Protein AF-A0A815U746-F1 (afdb_monomer_lite)

Structure (mmCIF, N/CA/C/O backbone):
data_AF-A0A815U746-F1
#
_entry.id   AF-A0A815U746-F1
#
loop_
_atom_site.group_PDB
_atom_site.id
_atom_site.type_symbol
_atom_site.label_atom_id
_atom_site.label_alt_id
_atom_site.label_comp_id
_atom_site.label_asym_id
_atom_site.label_entity_id
_atom_site.label_seq_id
_atom_site.pdbx_PDB_ins_code
_atom_site.Cartn_x
_atom_site.Cartn_y
_atom_site.Cartn_z
_atom_site.occupancy
_atom_site.B_iso_or_equiv
_atom_site.auth_seq_id
_atom_site.auth_comp_id
_atom_site.auth_asym_id
_atom_site.auth_atom_id
_atom_site.pdbx_PDB_model_num
ATOM 1 N N . MET A 1 1 ? -51.055 13.881 89.111 1.00 55.16 1 MET A N 1
ATOM 2 C CA . MET A 1 1 ? -51.831 15.081 88.725 1.00 55.16 1 MET A CA 1
ATOM 3 C C . MET A 1 1 ? -52.923 14.640 87.762 1.00 55.16 1 MET A C 1
ATOM 5 O O . MET A 1 1 ? -52.614 13.950 86.802 1.00 55.16 1 MET A O 1
ATOM 9 N N . ASN A 1 2 ? -54.191 14.904 88.076 1.00 71.56 2 ASN A N 1
ATOM 10 C CA . ASN A 1 2 ? -55.328 14.353 87.333 1.00 71.56 2 ASN A CA 1
ATOM 11 C C . ASN A 1 2 ? -55.351 14.955 85.913 1.00 71.56 2 ASN A C 1
ATOM 13 O O . ASN A 1 2 ? -55.430 16.175 85.781 1.00 71.56 2 ASN A O 1
ATOM 17 N N . ILE A 1 3 ? -55.249 14.127 84.866 1.00 73.94 3 ILE A N 1
ATOM 18 C CA . ILE A 1 3 ? -55.116 14.557 83.455 1.00 73.94 3 ILE A CA 1
ATOM 19 C C . ILE A 1 3 ? -56.193 15.577 83.058 1.00 73.94 3 ILE A C 1
ATOM 21 O O . ILE A 1 3 ? -55.911 16.542 82.351 1.00 73.94 3 ILE A O 1
ATOM 25 N N . LYS A 1 4 ? -57.408 15.438 83.599 1.00 74.81 4 LYS A N 1
ATOM 26 C CA . LYS A 1 4 ? -58.506 16.386 83.364 1.00 74.81 4 LYS A CA 1
ATOM 27 C C . LYS A 1 4 ? -58.228 17.796 83.901 1.00 74.81 4 LYS A C 1
ATOM 29 O O . LYS A 1 4 ? -58.655 18.771 83.293 1.00 74.81 4 LYS A O 1
ATOM 34 N N . VAL A 1 5 ? -57.509 17.915 85.018 1.00 78.44 5 VAL A N 1
ATOM 35 C CA . VAL A 1 5 ? -57.148 19.207 85.627 1.00 78.44 5 VAL A CA 1
ATOM 36 C C . VAL A 1 5 ? -56.029 19.880 84.834 1.00 78.44 5 VAL A C 1
ATOM 38 O O . VAL A 1 5 ? -56.096 21.081 84.592 1.00 78.44 5 VAL A O 1
ATOM 41 N N . LEU A 1 6 ? -55.051 19.101 84.361 1.00 76.12 6 LEU A N 1
ATOM 42 C CA . LEU A 1 6 ? -53.965 19.603 83.515 1.00 76.12 6 LEU A CA 1
ATOM 43 C C . LEU A 1 6 ? -54.499 20.154 82.182 1.00 76.12 6 LEU A C 1
ATOM 45 O O . LEU A 1 6 ? -54.140 21.261 81.791 1.00 76.12 6 LEU A O 1
ATOM 49 N N . ILE A 1 7 ? -55.394 19.414 81.516 1.00 77.19 7 ILE A N 1
ATOM 50 C CA . ILE A 1 7 ? -55.991 19.829 80.236 1.00 77.19 7 ILE A CA 1
ATOM 51 C C . ILE A 1 7 ? -56.805 21.114 80.406 1.00 77.19 7 ILE A C 1
ATOM 53 O O . ILE A 1 7 ? -56.696 22.022 79.587 1.00 77.19 7 ILE A O 1
ATOM 57 N N . ARG A 1 8 ? -57.584 21.224 81.488 1.00 76.75 8 ARG A N 1
ATOM 58 C CA . ARG A 1 8 ? -58.377 22.427 81.764 1.00 76.75 8 ARG A CA 1
ATOM 59 C C . ARG A 1 8 ? -57.496 23.649 82.029 1.00 76.75 8 ARG A C 1
ATOM 61 O O . ARG A 1 8 ? -57.764 24.714 81.485 1.00 76.75 8 ARG A O 1
ATOM 68 N N . TRP A 1 9 ? -56.430 23.480 82.810 1.00 77.75 9 TRP A N 1
ATOM 69 C CA . TRP A 1 9 ? -55.478 24.553 83.099 1.00 77.75 9 TRP A CA 1
ATOM 70 C C . TRP A 1 9 ? -54.740 25.031 81.838 1.00 77.75 9 TRP A C 1
ATOM 72 O O . TRP A 1 9 ? -54.633 26.234 81.604 1.00 77.75 9 TRP A O 1
ATOM 82 N N . LEU A 1 10 ? -54.300 24.099 80.984 1.00 71.56 10 LEU A N 1
ATOM 83 C CA . LEU A 1 10 ? -53.688 24.412 79.688 1.00 71.56 10 LEU A CA 1
ATOM 84 C C . LEU A 1 10 ? -54.664 25.138 78.756 1.00 71.56 10 LEU A C 1
ATOM 86 O O . LEU A 1 10 ? -54.292 26.137 78.146 1.00 71.56 10 LEU A O 1
ATOM 90 N N . TYR A 1 11 ? -55.914 24.679 78.681 1.00 73.44 11 TYR A N 1
ATOM 91 C CA . TYR A 1 11 ? -56.945 25.286 77.839 1.00 73.44 11 TYR A CA 1
ATOM 92 C C . TYR A 1 11 ? -57.236 26.738 78.241 1.00 73.44 11 TYR A C 1
ATOM 94 O O . TYR A 1 11 ? -57.252 27.626 77.389 1.00 73.44 11 TYR A O 1
ATOM 102 N N . GLU A 1 12 ? -57.392 27.002 79.541 1.00 74.19 12 GLU A N 1
ATOM 103 C CA . GLU A 1 12 ? -57.613 28.357 80.057 1.00 74.19 12 GLU A CA 1
ATOM 104 C C . GLU A 1 12 ? -56.396 29.263 79.808 1.00 74.19 12 GLU A C 1
ATOM 106 O O . GLU A 1 12 ? -56.549 30.399 79.351 1.00 74.19 12 GLU A O 1
ATOM 111 N N . LYS A 1 13 ? -55.174 28.754 80.013 1.00 73.81 13 LYS A N 1
ATOM 112 C CA . LYS A 1 13 ? -53.953 29.523 79.740 1.00 73.81 13 LYS A CA 1
ATOM 113 C C . LYS A 1 13 ? -53.787 29.859 78.260 1.00 73.81 13 LYS A C 1
ATOM 115 O O . LYS A 1 13 ? -53.518 31.018 77.958 1.00 73.81 13 LYS A O 1
ATOM 120 N N . ILE A 1 14 ? -54.035 28.915 77.352 1.00 68.25 14 ILE A N 1
ATOM 121 C CA . ILE A 1 14 ? -53.972 29.133 75.896 1.00 68.25 14 ILE A CA 1
ATOM 122 C C . ILE A 1 14 ? -55.035 30.144 75.433 1.00 68.25 14 ILE A C 1
ATOM 124 O O . ILE A 1 14 ? -54.753 30.993 74.590 1.00 68.25 14 ILE A O 1
ATOM 128 N N . LEU A 1 15 ? -56.240 30.117 76.014 1.00 65.50 15 LEU A N 1
ATOM 129 C CA . LEU A 1 15 ? -57.319 31.059 75.684 1.00 65.50 15 LEU A CA 1
ATOM 130 C C . LEU A 1 15 ? -57.007 32.512 76.059 1.00 65.50 15 LEU A C 1
ATOM 132 O O . LEU A 1 15 ? -57.493 33.429 75.391 1.00 65.50 15 LEU A O 1
ATOM 136 N N . THR A 1 16 ? -56.215 32.712 77.114 1.00 69.06 16 THR A N 1
ATOM 137 C CA . THR A 1 16 ? -55.822 34.038 77.624 1.00 69.06 16 THR A CA 1
ATOM 138 C C . THR A 1 16 ? -54.481 34.545 77.093 1.00 69.06 16 THR A C 1
ATOM 140 O O . THR A 1 16 ? -54.139 35.701 77.338 1.00 69.06 16 THR A O 1
ATOM 143 N N . TYR A 1 17 ? -53.732 33.713 76.367 1.00 70.31 17 TYR A N 1
ATOM 144 C CA . TYR A 1 17 ? -52.386 34.039 75.913 1.00 70.31 17 TYR A CA 1
ATOM 145 C C . TYR A 1 17 ? -52.405 35.036 74.744 1.00 70.31 17 TYR A C 1
ATOM 147 O O . TYR A 1 17 ? -53.141 34.866 73.770 1.00 70.31 17 TYR A O 1
ATOM 155 N N . ASN A 1 18 ? -51.589 36.082 74.851 1.00 72.50 18 ASN A N 1
ATOM 156 C CA . ASN A 1 18 ? -51.392 37.101 73.826 1.00 72.50 18 ASN A CA 1
ATOM 157 C C . ASN A 1 18 ? -49.888 37.359 73.710 1.00 72.50 18 ASN A C 1
ATOM 159 O O . ASN A 1 18 ? -49.273 37.780 74.684 1.00 72.50 18 ASN A O 1
ATOM 163 N N . LEU A 1 19 ? -49.308 37.057 72.551 1.00 74.75 19 LEU A N 1
ATOM 164 C CA . LEU A 1 19 ? -47.869 37.164 72.311 1.00 74.75 19 LEU A CA 1
ATOM 165 C C . LEU A 1 19 ? -47.480 38.582 71.866 1.00 74.75 19 LEU A C 1
ATOM 167 O O . LEU A 1 19 ? -46.378 39.034 72.147 1.00 74.75 19 LEU A O 1
ATOM 171 N N . PHE A 1 20 ? -48.398 39.294 71.207 1.00 72.12 20 PHE A N 1
ATOM 172 C CA . PHE A 1 20 ? -48.169 40.633 70.661 1.00 72.12 20 PHE A CA 1
ATOM 173 C C . PHE A 1 20 ? -48.700 41.712 71.612 1.00 72.12 20 PHE A C 1
ATOM 175 O O . PHE A 1 20 ? -49.672 42.409 71.306 1.00 72.12 20 PHE A O 1
ATOM 182 N N . ILE A 1 21 ? -48.085 41.806 72.792 1.00 67.69 21 ILE A N 1
ATOM 183 C CA . ILE A 1 21 ? -48.308 42.903 73.740 1.00 67.69 21 ILE A CA 1
ATOM 184 C C . ILE A 1 21 ? -47.296 44.010 73.391 1.00 67.69 21 ILE A C 1
ATOM 186 O O . ILE A 1 21 ? -46.103 43.714 73.354 1.00 67.69 21 ILE A O 1
ATOM 190 N N . PRO A 1 22 ? -47.730 45.243 73.077 1.00 62.50 22 PRO A N 1
ATOM 191 C CA . PRO A 1 22 ? -46.808 46.350 72.840 1.00 62.50 22 PRO A CA 1
ATOM 192 C C . PRO A 1 22 ? -46.087 46.716 74.143 1.00 62.50 22 PRO A C 1
ATOM 194 O O . PRO A 1 22 ? -46.706 46.716 75.204 1.00 62.50 22 PRO A O 1
ATOM 197 N N . GLU A 1 23 ? -44.789 47.005 74.069 1.00 57.06 23 GLU A N 1
ATOM 198 C CA . GLU A 1 23 ? -44.044 47.547 75.208 1.00 57.06 23 GLU A CA 1
ATOM 199 C C . GLU A 1 23 ? -44.556 48.958 75.544 1.00 57.06 23 GLU A C 1
ATOM 201 O O . GLU A 1 23 ? -44.848 49.750 74.647 1.00 57.06 23 GLU A O 1
ATOM 206 N N . ASP A 1 24 ? -44.681 49.240 76.843 1.00 55.09 24 ASP A N 1
ATOM 207 C CA . ASP A 1 24 ? -45.433 50.337 77.482 1.00 55.09 24 ASP A CA 1
ATOM 208 C C . ASP A 1 24 ? -44.941 51.783 77.203 1.00 55.09 24 ASP A C 1
ATOM 210 O O . ASP A 1 24 ? -44.956 52.622 78.100 1.00 55.09 24 ASP A O 1
ATOM 214 N N . ASN A 1 25 ? -44.522 52.134 75.983 1.00 50.72 25 ASN A N 1
ATOM 215 C CA . ASN A 1 25 ? -43.994 53.476 75.683 1.00 50.72 25 ASN A CA 1
ATOM 216 C C . ASN A 1 25 ? -44.805 54.314 74.680 1.00 50.72 25 ASN A C 1
ATOM 218 O O . ASN A 1 25 ? -44.383 55.423 74.357 1.00 50.72 25 ASN A O 1
ATOM 222 N N . GLU A 1 26 ? -45.989 53.875 74.248 1.00 53.00 26 GLU A N 1
ATOM 223 C CA . GLU A 1 26 ? -46.924 54.743 73.519 1.00 53.00 26 GLU A CA 1
ATOM 224 C C . GLU A 1 26 ? -48.324 54.669 74.143 1.00 53.00 26 GLU A C 1
ATOM 226 O O . GLU A 1 26 ? -48.950 53.611 74.169 1.00 53.00 26 GLU A O 1
ATOM 231 N N . GLU A 1 27 ? -48.816 55.806 74.657 1.00 52.97 27 GLU A N 1
ATOM 232 C CA . GLU A 1 27 ? -50.188 56.010 75.150 1.00 52.97 27 GLU A CA 1
ATOM 233 C C . GLU A 1 27 ? -51.203 55.808 74.007 1.00 52.97 27 GLU A C 1
ATOM 235 O O . GLU A 1 27 ? -51.734 56.745 73.410 1.00 52.97 27 GLU A O 1
ATOM 240 N N . VAL A 1 28 ? -51.484 54.549 73.679 1.00 53.94 28 VAL A N 1
ATOM 241 C CA . VAL A 1 28 ? -52.533 54.172 72.737 1.00 53.94 28 VAL A CA 1
ATOM 242 C C . VAL A 1 28 ? -53.727 53.691 73.546 1.00 53.94 28 VAL A C 1
ATOM 244 O O . VAL A 1 28 ? -53.688 52.648 74.192 1.00 53.94 28 VAL A O 1
ATOM 247 N N . ASN A 1 29 ? -54.818 54.455 73.497 1.00 53.56 29 ASN A N 1
ATOM 248 C CA . ASN A 1 29 ? -56.094 54.102 74.116 1.00 53.56 29 ASN A CA 1
ATOM 249 C C . ASN A 1 29 ? -56.539 52.710 73.618 1.00 53.56 29 ASN A C 1
ATOM 251 O O . ASN A 1 29 ? -57.006 52.558 72.483 1.00 53.56 29 ASN A O 1
ATOM 255 N N . HIS A 1 30 ? -56.359 51.673 74.442 1.00 54.38 30 HIS A N 1
ATOM 256 C CA . HIS A 1 30 ? -56.678 50.296 74.077 1.00 54.38 30 HIS A CA 1
ATOM 257 C C . HIS A 1 30 ? -58.196 50.120 73.986 1.00 54.38 30 HIS A C 1
ATOM 259 O O . HIS A 1 30 ? -58.877 49.800 74.959 1.00 54.38 30 HIS A O 1
ATOM 265 N N . THR A 1 31 ? -58.756 50.327 72.797 1.00 59.75 31 THR A N 1
ATOM 266 C CA . THR A 1 31 ? -60.141 49.942 72.530 1.00 59.75 31 THR A CA 1
ATOM 267 C C . THR A 1 31 ? -60.265 48.412 72.618 1.00 59.75 31 THR A C 1
ATOM 269 O O . THR A 1 31 ? -59.349 47.692 72.220 1.00 59.75 31 THR A O 1
ATOM 272 N N . PRO A 1 32 ? -61.391 47.853 73.099 1.00 63.47 32 PRO A N 1
ATOM 273 C CA . PRO A 1 32 ? -61.571 46.396 73.219 1.00 63.47 32 PRO A CA 1
ATOM 274 C C . PRO A 1 32 ? -61.374 45.642 71.888 1.00 63.47 32 PRO A C 1
ATOM 276 O O . PRO A 1 32 ? -61.116 44.437 71.879 1.00 63.47 32 PRO A O 1
ATOM 279 N N . VAL A 1 33 ? -61.442 46.362 70.765 1.00 63.91 33 VAL A N 1
ATOM 280 C CA . VAL A 1 33 ? -61.184 45.876 69.408 1.00 63.91 33 VAL A CA 1
ATOM 281 C C . VAL A 1 33 ? -59.696 45.579 69.162 1.00 63.91 33 VAL A C 1
ATOM 283 O O . VAL A 1 33 ? -59.391 44.572 68.521 1.00 63.91 33 VAL A O 1
ATOM 286 N N . THR A 1 34 ? -58.754 46.378 69.683 1.00 65.50 34 THR A N 1
ATOM 287 C CA . THR A 1 34 ? -57.308 46.163 69.454 1.00 65.50 34 THR A CA 1
ATOM 288 C C . THR A 1 34 ? -56.787 44.945 70.214 1.00 65.50 34 THR A C 1
ATOM 290 O O . THR A 1 34 ? -56.053 44.136 69.649 1.00 65.50 34 THR A O 1
ATOM 293 N N . ILE A 1 35 ? -57.268 44.725 71.442 1.00 67.56 35 ILE A N 1
ATOM 294 C CA . ILE A 1 35 ? -56.955 43.528 72.245 1.00 67.56 35 ILE A CA 1
ATOM 295 C C . ILE A 1 35 ? -57.483 42.254 71.563 1.00 67.56 35 ILE A C 1
ATOM 297 O O . ILE A 1 35 ? -56.835 41.206 71.598 1.00 67.56 35 ILE A O 1
ATOM 301 N N . GLN A 1 36 ? -58.646 42.322 70.906 1.00 70.19 36 GLN A N 1
ATOM 302 C CA . GLN A 1 36 ? -59.151 41.198 70.114 1.00 70.19 36 GLN A CA 1
ATOM 303 C C . GLN A 1 36 ? -58.264 40.908 68.899 1.00 70.19 36 GLN A C 1
ATOM 305 O O . GLN A 1 36 ? -57.927 39.746 68.679 1.00 70.19 36 GLN A O 1
ATOM 310 N N . HIS A 1 37 ? -57.836 41.931 68.153 1.00 75.19 37 HIS A N 1
ATOM 311 C CA . HIS A 1 37 ? -56.945 41.750 67.001 1.00 75.19 37 HIS A CA 1
ATOM 312 C C . HIS A 1 37 ? -55.596 41.144 67.402 1.00 75.19 37 HIS A C 1
ATOM 314 O O . HIS A 1 37 ? -55.128 40.226 66.735 1.00 75.19 37 HIS A O 1
ATOM 320 N N . GLN A 1 38 ? -55.016 41.563 68.531 1.00 74.88 38 GLN A N 1
ATOM 321 C CA . GLN A 1 38 ? -53.778 40.977 69.061 1.00 74.88 38 GLN A CA 1
ATOM 322 C C . GLN A 1 38 ? -53.941 39.493 69.430 1.00 74.88 38 GLN A C 1
ATOM 324 O O . GLN A 1 38 ? -53.088 38.662 69.105 1.00 74.88 38 GLN A O 1
ATOM 329 N N . ARG A 1 39 ? -55.078 39.119 70.034 1.00 77.19 39 ARG A N 1
ATOM 330 C CA . ARG A 1 39 ? -55.401 37.712 70.325 1.00 77.19 39 ARG A CA 1
ATOM 331 C C . ARG A 1 39 ? -55.607 36.892 69.049 1.00 77.19 39 ARG A C 1
ATOM 333 O O . ARG A 1 39 ? -55.152 35.752 68.995 1.00 77.19 39 ARG A O 1
ATOM 340 N N . TYR A 1 40 ? -56.252 37.447 68.020 1.00 79.69 40 TYR A N 1
ATOM 341 C CA . TYR A 1 40 ? -56.398 36.774 66.723 1.00 79.69 40 TYR A CA 1
ATOM 342 C C . TYR A 1 40 ? -55.057 36.623 65.996 1.00 79.69 40 TYR A C 1
ATOM 344 O O . TYR A 1 40 ? -54.771 35.535 65.503 1.00 79.69 40 TYR A O 1
ATOM 352 N N . ALA A 1 41 ? -54.208 37.653 66.005 1.00 81.12 41 ALA A N 1
ATOM 353 C CA . ALA A 1 41 ? -52.863 37.601 65.435 1.00 81.12 41 ALA A CA 1
ATOM 354 C C . ALA A 1 41 ? -51.981 36.571 66.154 1.00 81.12 41 ALA A C 1
ATOM 356 O O . ALA A 1 41 ? -51.313 35.775 65.502 1.00 81.12 41 ALA A O 1
ATOM 357 N N . THR A 1 42 ? -52.051 36.504 67.489 1.00 83.44 42 THR A N 1
ATOM 358 C CA . THR A 1 42 ? -51.354 35.479 68.282 1.00 83.44 42 THR A CA 1
ATOM 359 C C . THR A 1 42 ? -51.823 34.070 67.913 1.00 83.44 42 THR A C 1
ATOM 361 O O . THR A 1 42 ? -51.003 33.176 67.721 1.00 83.44 42 THR A O 1
ATOM 364 N N . ARG A 1 43 ? -53.137 33.856 67.763 1.00 82.62 43 ARG A N 1
ATOM 365 C CA . ARG A 1 43 ? -53.691 32.551 67.358 1.00 82.62 43 ARG A CA 1
ATOM 366 C C . ARG A 1 43 ? -53.273 32.162 65.946 1.00 82.62 43 ARG A C 1
ATOM 368 O O . ARG A 1 43 ? -52.896 31.015 65.734 1.00 82.62 43 ARG A O 1
ATOM 375 N N . LEU A 1 44 ? -53.315 33.106 65.006 1.00 85.38 44 LEU A N 1
ATOM 376 C CA . LEU A 1 44 ? -52.877 32.887 63.631 1.00 85.38 44 LEU A CA 1
ATOM 377 C C . LEU A 1 44 ? -51.379 32.566 63.578 1.00 85.38 44 LEU A C 1
ATOM 379 O O . LEU A 1 44 ? -50.992 31.615 62.913 1.00 85.38 44 LEU A O 1
ATOM 383 N N . TYR A 1 45 ? -50.554 33.297 64.331 1.00 86.75 45 TYR A N 1
ATOM 384 C CA . TYR A 1 45 ? -49.116 33.052 64.425 1.00 86.75 45 TYR A CA 1
ATOM 385 C C . TYR A 1 45 ? -48.803 31.668 65.002 1.00 86.75 45 TYR A C 1
ATOM 387 O O . TYR A 1 45 ? -48.031 30.925 64.409 1.00 86.75 45 TYR A O 1
ATOM 395 N N . ILE A 1 46 ? -49.435 31.283 66.117 1.00 86.31 46 ILE A N 1
ATOM 396 C CA . ILE A 1 46 ? -49.237 29.955 66.717 1.00 86.31 46 ILE A CA 1
ATOM 397 C C . ILE A 1 46 ? -49.698 28.852 65.755 1.00 86.31 46 ILE A C 1
ATOM 399 O O . ILE A 1 46 ? -49.005 27.849 65.615 1.00 86.31 46 ILE A O 1
ATOM 403 N N . LEU A 1 47 ? -50.826 29.036 65.061 1.00 87.88 47 LEU A N 1
ATOM 404 C CA . LEU A 1 47 ? -51.290 28.088 64.043 1.00 87.88 47 LEU A CA 1
ATOM 405 C C . LEU A 1 47 ? -50.290 27.953 62.892 1.00 87.88 47 LEU A C 1
ATOM 407 O O . LEU A 1 47 ? -49.963 26.834 62.511 1.00 87.88 47 LEU A O 1
ATOM 411 N N . LEU A 1 48 ? -49.775 29.068 62.370 1.00 89.25 48 LEU A N 1
ATOM 412 C CA . LEU A 1 48 ? -48.775 29.067 61.301 1.00 89.25 48 LEU A CA 1
ATOM 413 C C . LEU A 1 48 ? -47.442 28.461 61.753 1.00 89.25 48 LEU A C 1
ATOM 415 O O . LEU A 1 48 ? -46.813 27.751 60.977 1.00 89.25 48 LEU A O 1
ATOM 419 N N . LEU A 1 49 ? -47.033 28.694 63.000 1.00 89.69 49 LEU A N 1
ATOM 420 C CA . LEU A 1 49 ? -45.816 28.124 63.577 1.00 89.69 49 LEU A CA 1
A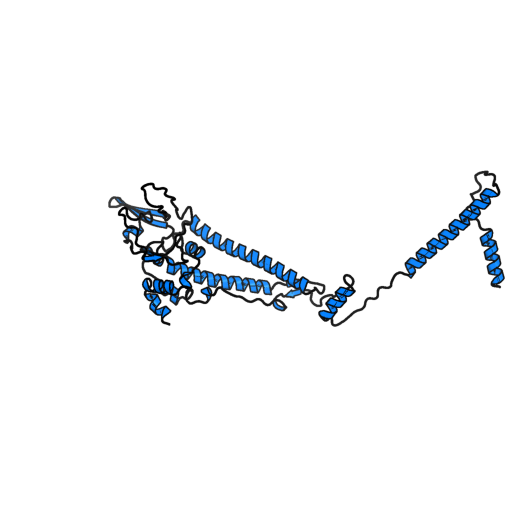TOM 421 C C . LEU A 1 49 ? -45.946 26.610 63.790 1.00 89.69 49 LEU A C 1
ATOM 423 O O . LEU A 1 49 ? -45.026 25.861 63.485 1.00 89.69 49 LEU A O 1
ATOM 427 N N . ILE A 1 50 ? -47.099 26.135 64.266 1.00 91.31 50 ILE A N 1
ATOM 428 C CA . ILE A 1 50 ? -47.369 24.694 64.352 1.00 91.31 50 ILE A CA 1
ATOM 429 C C . ILE A 1 50 ? -47.391 24.081 62.948 1.00 91.31 50 ILE A C 1
ATOM 431 O O . ILE A 1 50 ? -46.823 23.010 62.749 1.00 91.31 50 ILE A O 1
ATOM 435 N N . LEU A 1 51 ? -47.997 24.763 61.971 1.00 94.12 51 LEU A N 1
ATOM 436 C CA . LEU A 1 51 ? -48.041 24.308 60.584 1.00 94.12 51 LEU A CA 1
ATOM 437 C C . LEU A 1 51 ? -46.635 24.226 59.970 1.00 94.12 51 LEU A C 1
ATOM 439 O O . LEU A 1 51 ? -46.315 23.229 59.331 1.00 94.12 51 LEU A O 1
ATOM 443 N N . SER A 1 52 ? -45.779 25.227 60.185 1.00 92.62 52 SER A N 1
ATOM 444 C CA . SER A 1 52 ? -44.416 25.231 59.646 1.00 92.62 52 SER A CA 1
ATOM 445 C C . SER A 1 52 ? -43.541 24.160 60.294 1.00 92.62 52 SER A C 1
ATOM 447 O O . SER A 1 52 ? -42.844 23.435 59.587 1.00 92.62 52 SER A O 1
ATOM 449 N N . VAL A 1 53 ? -43.632 23.988 61.617 1.00 91.69 53 VAL A N 1
ATOM 450 C CA . VAL A 1 53 ? -42.941 22.907 62.335 1.00 91.69 53 VAL A CA 1
ATOM 451 C C . VAL A 1 53 ? -43.439 21.539 61.869 1.00 91.69 53 VAL A C 1
ATOM 453 O O . VAL A 1 53 ? -42.632 20.631 61.690 1.00 91.69 53 VAL A O 1
ATOM 456 N N . TYR A 1 54 ? -44.742 21.390 61.617 1.00 91.69 54 TYR A N 1
ATOM 457 C CA . TYR A 1 54 ? -45.317 20.155 61.087 1.00 91.69 54 TYR A CA 1
ATOM 458 C C . TYR A 1 54 ? -44.801 19.833 59.680 1.00 91.69 54 TYR A C 1
ATOM 460 O O . TYR A 1 54 ? -44.417 18.694 59.428 1.00 91.69 54 TYR A O 1
ATOM 468 N N . VAL A 1 55 ? -44.736 20.825 58.784 1.00 90.88 55 VAL A N 1
ATOM 469 C CA . VAL A 1 55 ? -44.176 20.648 57.434 1.00 90.88 55 VAL A CA 1
ATOM 470 C C . VAL A 1 55 ? -42.708 20.235 57.509 1.00 90.88 55 VAL A C 1
ATOM 472 O O . VAL A 1 55 ? -42.347 19.245 56.884 1.00 90.88 55 VAL A O 1
ATOM 475 N N . ILE A 1 56 ? -41.887 20.918 58.319 1.00 88.06 56 ILE A N 1
ATOM 476 C CA . ILE A 1 56 ? -40.463 20.577 58.493 1.00 88.06 56 ILE A CA 1
ATOM 477 C C . ILE A 1 56 ? -40.306 19.155 59.042 1.00 88.06 56 ILE A C 1
ATOM 479 O O . ILE A 1 56 ? -39.500 18.377 58.533 1.00 88.06 56 ILE A O 1
ATOM 483 N N . PHE A 1 57 ? -41.093 18.796 60.060 1.00 88.31 57 PHE A N 1
ATOM 484 C CA . PHE A 1 57 ? -41.080 17.450 60.625 1.00 88.31 57 PHE A CA 1
ATOM 485 C C . PHE A 1 57 ? -41.424 16.406 59.563 1.00 88.31 57 PHE A C 1
ATOM 487 O O . PHE A 1 57 ? -40.711 15.419 59.428 1.00 88.31 57 PHE A O 1
ATOM 494 N N . PHE A 1 58 ? -42.470 16.642 58.769 1.00 87.31 58 PHE A N 1
ATOM 495 C CA . PHE A 1 58 ? -42.884 15.714 57.723 1.00 87.31 58 PHE A CA 1
ATOM 496 C C . PHE A 1 58 ? -41.829 15.591 56.618 1.00 87.31 58 PHE A C 1
ATOM 498 O O . PHE A 1 58 ? -41.520 14.481 56.207 1.00 87.31 58 PHE A O 1
ATOM 505 N N . THR A 1 59 ? -41.213 16.693 56.184 1.00 84.94 59 THR A N 1
ATOM 506 C CA . THR A 1 59 ? -40.163 16.649 55.155 1.00 84.94 59 THR A CA 1
ATOM 507 C C . THR A 1 59 ? -38.905 15.922 55.621 1.00 84.94 59 THR A C 1
ATOM 509 O O . THR A 1 59 ? -38.306 15.209 54.831 1.00 84.94 59 THR A O 1
ATOM 512 N N . VAL A 1 60 ? -38.522 16.052 56.897 1.00 82.25 60 VAL A N 1
ATOM 513 C CA . VAL A 1 60 ? -37.352 15.348 57.454 1.00 82.25 60 VAL A CA 1
ATOM 514 C C . VAL A 1 60 ? -37.657 13.871 57.709 1.00 82.25 60 VAL A C 1
ATOM 516 O O . VAL A 1 60 ? -36.787 13.022 57.559 1.00 82.25 60 VAL A O 1
ATOM 519 N N . PHE A 1 61 ? -38.887 13.544 58.107 1.00 79.50 61 PHE A N 1
ATOM 520 C CA . PHE A 1 61 ? -39.263 12.168 58.436 1.00 79.50 61 PHE A CA 1
ATOM 521 C C . PHE A 1 61 ? -39.569 11.314 57.199 1.00 79.50 61 PHE A C 1
ATOM 523 O O . PHE A 1 61 ? -39.460 10.093 57.256 1.00 79.50 61 PHE A O 1
ATOM 530 N N . VAL A 1 62 ? -39.978 11.946 56.097 1.00 80.88 62 VAL A N 1
ATOM 531 C CA . VAL A 1 62 ? -40.337 11.271 54.839 1.00 80.88 62 VAL A CA 1
ATOM 532 C C . VAL A 1 62 ? -39.145 11.160 53.886 1.00 80.88 62 VAL A C 1
ATOM 534 O O . VAL A 1 62 ? -39.303 10.646 52.784 1.00 80.88 62 VAL A O 1
ATOM 537 N N . ASP A 1 63 ? -37.950 11.582 54.304 1.00 74.25 63 ASP A N 1
ATOM 538 C CA . ASP A 1 63 ? -36.756 11.439 53.478 1.00 74.25 63 ASP A CA 1
ATOM 539 C C . ASP A 1 63 ? -36.503 9.940 53.203 1.00 74.25 63 ASP A C 1
ATOM 541 O O . ASP A 1 63 ? -36.305 9.159 54.149 1.00 74.25 63 ASP A O 1
ATOM 545 N N . PRO A 1 64 ? -36.608 9.487 51.940 1.00 68.44 64 PRO A N 1
ATOM 546 C CA . PRO A 1 64 ? -36.523 8.074 51.616 1.00 68.44 64 PRO A CA 1
ATOM 547 C C . PRO A 1 64 ? -35.118 7.560 51.935 1.00 68.44 64 PRO A C 1
ATOM 549 O O . PRO A 1 64 ? -34.116 8.098 51.474 1.00 68.44 64 PRO A O 1
ATOM 552 N N . GLN A 1 65 ? -35.046 6.494 52.731 1.00 69.50 65 GLN A N 1
ATOM 553 C CA . GLN A 1 65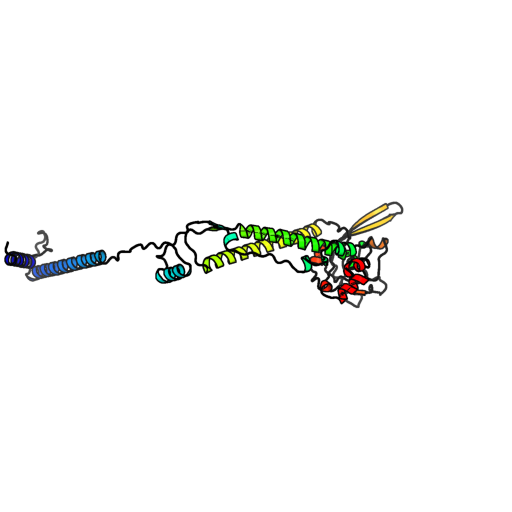 ? -33.784 5.824 53.028 1.00 69.50 65 GLN A CA 1
ATOM 554 C C . GLN A 1 65 ? -33.307 5.096 51.768 1.00 69.50 65 GLN A C 1
ATOM 556 O O . GLN A 1 65 ? -33.975 4.179 51.289 1.00 69.50 65 GLN A O 1
ATOM 561 N N . THR A 1 66 ? -32.165 5.504 51.223 1.00 75.50 66 THR A N 1
ATOM 562 C CA . THR A 1 66 ? -31.508 4.789 50.126 1.00 75.50 66 THR A CA 1
ATOM 563 C C . THR A 1 66 ? -30.699 3.631 50.700 1.00 75.50 66 THR A C 1
ATOM 565 O O . THR A 1 66 ? -29.758 3.854 51.463 1.00 75.50 66 THR A O 1
ATOM 568 N N . GLU A 1 67 ? -31.055 2.400 50.342 1.00 78.94 67 GLU A N 1
ATOM 569 C CA . GLU A 1 67 ? -30.305 1.201 50.718 1.00 78.94 67 GLU A CA 1
ATOM 570 C C . GLU A 1 67 ? -29.389 0.776 49.564 1.00 78.94 67 GLU A C 1
ATOM 572 O O . GLU A 1 67 ? -29.841 0.586 48.435 1.00 78.94 67 GLU A O 1
ATOM 577 N N . THR A 1 68 ? -28.093 0.630 49.843 1.00 81.19 68 THR A N 1
ATOM 578 C CA . THR A 1 68 ? -27.122 0.143 48.859 1.00 81.19 68 THR A CA 1
ATOM 579 C C . THR A 1 68 ? -27.125 -1.382 48.851 1.00 81.19 68 THR A C 1
ATOM 581 O O . THR A 1 68 ? -26.639 -2.014 49.790 1.00 81.19 68 THR A O 1
ATOM 584 N N . VAL A 1 69 ? -27.635 -1.979 47.774 1.00 83.88 69 VAL A N 1
ATOM 585 C CA . VAL A 1 69 ? -27.591 -3.431 47.554 1.00 83.88 69 VAL A CA 1
ATOM 586 C C . VAL A 1 69 ? -26.344 -3.782 46.746 1.00 83.88 69 VAL A C 1
ATOM 588 O O . VAL A 1 69 ? -26.092 -3.194 45.699 1.00 83.88 69 VAL A O 1
ATOM 591 N N . THR A 1 70 ? -25.560 -4.749 47.228 1.00 84.62 70 THR A N 1
ATOM 592 C CA . THR A 1 70 ? -24.371 -5.250 46.522 1.00 84.62 70 THR A CA 1
ATOM 593 C C . THR A 1 70 ? -24.675 -6.602 45.884 1.00 84.62 70 THR A C 1
ATOM 595 O O . THR A 1 70 ? -25.178 -7.509 46.545 1.00 84.62 70 THR A O 1
ATOM 598 N N . ILE A 1 71 ? -24.393 -6.726 44.586 1.00 85.06 71 ILE A N 1
ATOM 599 C CA . ILE A 1 71 ? -24.594 -7.948 43.800 1.00 85.06 71 ILE A CA 1
ATOM 600 C C . ILE A 1 71 ? -23.220 -8.404 43.307 1.00 85.06 71 ILE A C 1
ATOM 602 O O . ILE A 1 71 ? -22.551 -7.684 42.571 1.00 85.06 71 ILE A O 1
ATOM 606 N N . SER A 1 72 ? -22.788 -9.588 43.735 1.00 77.88 72 SER A N 1
ATOM 607 C CA . SER A 1 72 ? -21.591 -10.266 43.226 1.00 77.88 72 SER A CA 1
ATOM 608 C C . SER A 1 72 ? -21.984 -11.248 42.116 1.00 77.88 72 SER A C 1
ATOM 610 O O . SER A 1 72 ? -22.988 -11.937 42.270 1.00 77.88 72 SER A O 1
ATOM 612 N N . ASP A 1 73 ? -21.187 -11.320 41.045 1.00 78.62 73 ASP A N 1
ATOM 613 C CA . ASP A 1 73 ? -21.440 -12.048 39.784 1.00 78.62 73 ASP A CA 1
ATOM 614 C C . ASP A 1 73 ? -22.538 -11.448 38.892 1.00 78.62 73 ASP A C 1
ATOM 616 O O . ASP A 1 73 ? -23.667 -11.932 38.798 1.00 78.62 73 ASP A O 1
ATOM 620 N N . ILE A 1 74 ? -22.168 -10.385 38.176 1.00 83.12 74 ILE A N 1
ATOM 621 C CA . ILE A 1 74 ? -23.012 -9.751 37.162 1.00 83.12 74 ILE A CA 1
ATOM 622 C C . ILE A 1 74 ? -22.866 -10.495 35.828 1.00 83.12 74 ILE A C 1
ATOM 624 O O . ILE A 1 74 ? -21.768 -10.616 35.287 1.00 83.12 74 ILE A O 1
ATOM 628 N N . THR A 1 75 ? -23.984 -10.962 35.267 1.00 87.25 75 THR A N 1
ATOM 629 C CA . THR A 1 75 ? -24.055 -11.432 33.874 1.00 87.25 75 THR A CA 1
ATOM 630 C C . THR A 1 75 ? -24.405 -10.271 32.934 1.00 87.25 75 THR A C 1
ATOM 632 O O . THR A 1 75 ? -25.057 -9.323 33.377 1.00 87.25 75 THR A O 1
ATOM 635 N N . PRO A 1 76 ? -24.049 -10.330 31.633 1.00 84.81 76 PRO A N 1
ATOM 636 C CA . PRO A 1 76 ? -24.372 -9.259 30.683 1.00 84.81 76 PRO A CA 1
ATOM 637 C C . PRO A 1 76 ? -25.868 -8.910 30.646 1.00 84.81 76 PRO A C 1
ATOM 639 O O . PRO A 1 76 ? -26.241 -7.750 30.757 1.00 84.81 76 PRO A O 1
ATOM 642 N N . SER A 1 77 ? -26.742 -9.921 30.615 1.00 87.06 77 SER A N 1
ATOM 643 C CA . SER A 1 77 ? -28.193 -9.705 30.601 1.00 87.06 77 SER A CA 1
ATOM 644 C C . SER A 1 77 ? -28.740 -9.113 31.904 1.00 87.06 77 SER A C 1
ATOM 646 O O . SER A 1 77 ? -29.694 -8.338 31.870 1.00 87.06 77 SER A O 1
ATOM 648 N N . LEU A 1 78 ? -28.154 -9.467 33.054 1.00 88.31 78 LEU A N 1
ATOM 649 C CA . LEU A 1 78 ? -28.533 -8.894 34.346 1.00 88.31 78 LEU A CA 1
ATOM 650 C C . LEU A 1 78 ? -28.076 -7.436 34.452 1.00 88.31 78 LEU A C 1
ATOM 652 O O . LEU A 1 78 ? -28.810 -6.611 34.987 1.00 88.31 78 LEU A O 1
ATOM 656 N N . PHE A 1 79 ? -26.895 -7.113 33.922 1.00 88.50 79 PHE A N 1
ATOM 657 C CA . PHE A 1 79 ? -26.406 -5.740 33.849 1.00 88.50 79 PHE A CA 1
ATOM 658 C C . PHE A 1 79 ? -27.335 -4.854 33.022 1.00 88.50 79 PHE A C 1
ATOM 660 O O . PHE A 1 79 ? -27.746 -3.799 33.501 1.00 88.50 79 PHE A O 1
ATOM 667 N N . ASP A 1 80 ? -27.719 -5.305 31.825 1.00 87.00 80 ASP A N 1
ATOM 668 C CA . ASP A 1 80 ? -28.614 -4.548 30.945 1.00 87.00 80 ASP A CA 1
ATOM 669 C C . ASP A 1 80 ? -29.965 -4.277 31.617 1.00 87.00 80 ASP A C 1
ATOM 671 O O . ASP A 1 80 ? -30.490 -3.163 31.552 1.00 87.00 80 ASP A O 1
ATOM 675 N N . GLN A 1 81 ? -30.501 -5.273 32.328 1.00 89.25 81 GLN A N 1
ATOM 676 C CA . GLN A 1 81 ? -31.735 -5.119 33.091 1.00 89.25 81 GLN A CA 1
ATOM 677 C C . GLN A 1 81 ? -31.575 -4.122 34.249 1.00 89.25 81 GLN A C 1
ATOM 679 O O . GLN A 1 81 ? -32.360 -3.185 34.366 1.00 89.25 81 GLN A O 1
ATOM 684 N N . LEU A 1 82 ? -30.544 -4.280 35.086 1.00 89.19 82 LEU A N 1
ATOM 685 C CA . LEU A 1 82 ? -30.305 -3.387 36.225 1.00 89.19 82 LEU A CA 1
ATOM 686 C C . LEU A 1 82 ? -30.051 -1.948 35.778 1.00 89.19 82 LEU A C 1
ATOM 688 O O . LEU A 1 82 ? -30.484 -1.009 36.441 1.00 89.19 82 LEU A O 1
ATOM 692 N N . ARG A 1 83 ? -29.376 -1.756 34.645 1.00 87.31 83 ARG A N 1
ATOM 693 C CA . ARG A 1 83 ? -29.127 -0.432 34.077 1.00 87.31 83 ARG A CA 1
ATOM 694 C C . ARG A 1 83 ? -30.396 0.182 33.491 1.00 87.31 83 ARG A C 1
ATOM 696 O O . ARG A 1 83 ? -30.567 1.392 33.601 1.00 87.31 83 ARG A O 1
ATOM 703 N N . HIS A 1 84 ? -31.306 -0.623 32.942 1.00 87.62 84 HIS A N 1
ATOM 704 C CA . HIS A 1 84 ? -32.639 -0.156 32.553 1.00 87.62 84 HIS A CA 1
ATOM 705 C C . HIS A 1 84 ? -33.470 0.293 33.765 1.00 87.62 84 HIS A C 1
ATOM 707 O O . HIS A 1 84 ? -34.095 1.351 33.720 1.00 87.62 84 HIS A O 1
ATOM 713 N N . ASP A 1 85 ? -33.434 -0.480 34.853 1.00 89.44 85 ASP A N 1
ATOM 714 C CA . ASP A 1 85 ? -34.268 -0.253 36.038 1.00 89.44 85 ASP A CA 1
ATOM 715 C C . ASP A 1 85 ? -33.718 0.851 36.964 1.00 89.44 85 ASP A C 1
ATOM 717 O O . ASP A 1 85 ? -34.489 1.550 37.627 1.00 89.44 85 ASP A O 1
ATOM 721 N N . HIS A 1 86 ? -32.391 1.027 37.014 1.00 87.50 86 HIS A N 1
ATOM 722 C CA . HIS A 1 86 ? -31.717 1.905 37.980 1.00 87.50 86 HIS A CA 1
ATOM 723 C C . HIS A 1 86 ? -30.835 3.001 37.358 1.00 87.50 86 HIS A C 1
ATOM 725 O O . HIS A 1 86 ? -30.459 3.938 38.061 1.00 87.50 86 HIS A O 1
ATOM 731 N N . GLY A 1 87 ? -30.556 2.960 36.050 1.00 83.88 87 GLY A N 1
ATOM 732 C CA . GLY A 1 87 ? -29.910 4.050 35.309 1.00 83.88 87 GLY A CA 1
ATOM 733 C C . GLY A 1 87 ? -28.653 4.609 35.984 1.00 83.88 87 GLY A C 1
ATOM 734 O O . GLY A 1 87 ? -27.656 3.909 36.133 1.00 83.88 87 GLY A O 1
ATOM 735 N N . GLU A 1 88 ? -28.715 5.883 36.387 1.00 77.50 88 GLU A N 1
ATOM 736 C CA . GLU A 1 88 ? -27.596 6.646 36.966 1.00 77.50 88 GLU A CA 1
ATOM 737 C C . GLU A 1 88 ? -27.232 6.262 38.412 1.00 77.50 88 GLU A C 1
ATOM 739 O O . GLU A 1 88 ? -26.168 6.652 38.888 1.00 77.50 88 GLU A O 1
ATOM 744 N N . THR A 1 89 ? -28.080 5.522 39.138 1.00 85.69 89 THR A N 1
ATOM 745 C CA . THR A 1 89 ? -27.770 5.098 40.520 1.00 85.69 89 THR A CA 1
ATOM 746 C C . THR A 1 89 ? -26.998 3.780 40.583 1.00 85.69 89 THR A C 1
ATOM 748 O O . THR A 1 89 ? -26.506 3.407 41.650 1.00 85.69 89 THR A O 1
ATOM 751 N N . LEU A 1 90 ? -26.863 3.084 39.450 1.00 86.75 90 LEU A N 1
ATOM 752 C CA . LEU A 1 90 ? -26.089 1.856 39.327 1.00 86.75 90 LEU A CA 1
ATOM 753 C C . LEU A 1 90 ? -24.595 2.182 39.162 1.00 86.75 90 LEU A C 1
ATOM 755 O O . LEU A 1 90 ? -24.203 2.834 38.199 1.00 86.75 90 LEU A O 1
ATOM 759 N N . SER A 1 91 ? -23.756 1.673 40.065 1.00 87.88 91 SER A N 1
ATOM 760 C CA . SER A 1 91 ? -22.292 1.678 39.924 1.00 87.88 91 SER A CA 1
ATOM 761 C C . SER A 1 91 ? -21.797 0.237 39.854 1.00 87.88 91 SER A C 1
ATOM 763 O O . SER A 1 91 ? -22.165 -0.606 40.675 1.00 87.88 91 SER A O 1
ATOM 765 N N . CYS A 1 92 ? -21.011 -0.053 38.824 1.00 87.44 92 CYS A N 1
ATOM 766 C CA . CYS A 1 92 ? -20.445 -1.357 38.512 1.00 87.44 92 CYS A CA 1
ATOM 767 C C . CYS A 1 92 ? -18.941 -1.178 38.276 1.00 87.44 92 CYS A C 1
ATOM 769 O O . CYS A 1 92 ? -18.497 -1.167 37.126 1.00 87.44 92 CYS A O 1
ATOM 771 N N . PRO A 1 93 ? -18.145 -1.027 39.347 1.00 88.94 93 PRO A N 1
ATOM 772 C CA . PRO A 1 93 ? -16.719 -0.789 39.212 1.00 88.94 93 PRO A CA 1
ATOM 773 C C . PRO A 1 93 ? -16.015 -2.007 38.612 1.00 88.94 93 PRO A C 1
ATOM 775 O O . PRO A 1 93 ? -16.250 -3.152 39.011 1.00 88.94 93 PRO A O 1
ATOM 778 N N . CYS A 1 94 ? -15.113 -1.763 37.665 1.00 87.62 94 CYS A N 1
ATOM 779 C CA . CYS A 1 94 ? -14.330 -2.818 37.033 1.00 87.62 94 CYS A CA 1
ATOM 780 C C . CYS A 1 94 ? -13.245 -3.350 37.979 1.00 87.62 94 CYS A C 1
ATOM 782 O O . CYS A 1 94 ? -12.568 -2.586 38.667 1.00 87.62 94 CYS A O 1
ATOM 784 N N . SER A 1 95 ? -12.995 -4.664 37.949 1.00 87.06 95 SER A N 1
ATOM 785 C CA . SER A 1 95 ? -11.851 -5.269 38.652 1.00 87.06 95 SER A CA 1
ATOM 786 C C . SER A 1 95 ? -10.505 -4.840 38.062 1.00 87.06 95 SER A C 1
ATOM 788 O O . SER A 1 95 ? -9.498 -4.791 38.765 1.00 87.06 95 SER A O 1
ATOM 790 N N . THR A 1 96 ? -10.486 -4.542 36.762 1.00 88.12 96 THR A N 1
ATOM 791 C CA . THR A 1 96 ? -9.322 -4.069 36.008 1.00 88.12 96 THR A CA 1
ATOM 792 C C . THR A 1 96 ? -9.698 -2.812 35.245 1.00 88.12 96 THR A C 1
ATOM 794 O O . THR A 1 96 ? -10.676 -2.819 34.504 1.00 88.12 96 THR A O 1
ATOM 797 N N . THR A 1 97 ? -8.909 -1.750 35.390 1.00 89.62 97 THR A N 1
ATOM 798 C CA . THR A 1 97 ? -9.199 -0.455 34.755 1.00 89.62 97 THR A CA 1
ATOM 799 C C . THR A 1 97 ? -8.654 -0.317 33.335 1.00 89.62 97 THR A C 1
ATOM 801 O O . THR A 1 97 ? -8.959 0.656 32.649 1.00 89.62 97 THR A O 1
ATOM 804 N N . ILE A 1 98 ? -7.833 -1.277 32.905 1.00 91.88 98 ILE A N 1
ATOM 805 C CA . ILE A 1 98 ? -7.134 -1.289 31.622 1.00 91.88 98 ILE A CA 1
ATOM 806 C C . ILE A 1 98 ? -7.352 -2.659 30.985 1.00 91.88 98 ILE A C 1
ATOM 808 O O . ILE A 1 98 ? -7.022 -3.679 31.595 1.00 91.88 98 ILE A O 1
ATOM 812 N N . ILE A 1 99 ? -7.892 -2.686 29.767 1.00 91.56 99 ILE A N 1
ATOM 813 C CA . ILE A 1 99 ? -8.118 -3.917 28.998 1.00 91.56 99 ILE A CA 1
ATOM 814 C C . ILE A 1 99 ? -7.530 -3.729 27.597 1.00 91.56 99 ILE A C 1
ATOM 816 O O . ILE A 1 99 ? -7.887 -2.777 26.906 1.00 91.56 99 ILE A O 1
ATOM 820 N N . SER A 1 100 ? -6.633 -4.624 27.177 1.00 92.25 100 SER A N 1
ATOM 821 C CA . SER A 1 100 ? -6.061 -4.598 25.821 1.00 92.25 100 SER A CA 1
ATOM 822 C C . SER A 1 100 ? -7.103 -4.978 24.776 1.00 92.25 100 SER A C 1
ATOM 824 O O . SER A 1 100 ? -7.891 -5.897 25.014 1.00 92.25 100 SER A O 1
ATOM 826 N N . TYR A 1 101 ? -7.072 -4.320 23.618 1.00 93.62 101 TYR A N 1
ATOM 827 C CA . TYR A 1 101 ? -7.967 -4.607 22.494 1.00 93.62 101 TYR A CA 1
ATOM 828 C C . TYR A 1 101 ? -7.808 -6.047 21.997 1.00 93.62 101 TYR A C 1
ATOM 830 O O . TYR A 1 101 ? -8.816 -6.686 21.714 1.00 93.62 101 TYR A O 1
ATOM 838 N N . GLU A 1 102 ? -6.590 -6.598 22.017 1.00 92.31 102 GLU A N 1
ATOM 839 C CA . GLU A 1 102 ? -6.296 -8.009 21.702 1.00 92.31 102 GLU A CA 1
ATOM 840 C C . GLU A 1 102 ? -7.240 -9.016 22.395 1.00 92.31 102 GLU A C 1
ATOM 842 O O . GLU A 1 102 ? -7.570 -10.059 21.836 1.00 92.31 102 GLU A O 1
ATOM 847 N N . ASN A 1 103 ? -7.729 -8.707 23.603 1.00 91.12 103 ASN A N 1
ATOM 848 C CA . ASN A 1 103 ? -8.579 -9.625 24.366 1.00 91.12 103 ASN A CA 1
ATOM 849 C C . ASN A 1 103 ? -10.021 -9.721 23.844 1.00 91.12 103 ASN A C 1
ATOM 851 O O . ASN A 1 103 ? -10.728 -10.666 24.194 1.00 91.12 103 ASN A O 1
ATOM 855 N N . PHE A 1 104 ? -10.495 -8.727 23.088 1.00 90.12 104 PHE A N 1
ATOM 856 C CA . PHE A 1 104 ? -11.910 -8.620 22.709 1.00 90.12 104 PHE A CA 1
ATOM 857 C C . PHE A 1 104 ? -12.153 -8.140 21.270 1.00 90.12 104 PHE A C 1
ATOM 859 O O . PHE A 1 104 ? -13.299 -8.126 20.820 1.00 90.12 104 PHE A O 1
ATOM 866 N N . VAL A 1 105 ? -11.103 -7.776 20.532 1.00 90.25 105 VAL A N 1
ATOM 867 C CA . VAL A 1 105 ? -11.149 -7.403 19.116 1.00 90.25 105 VAL A CA 1
ATOM 868 C C . VAL A 1 105 ? -10.443 -8.482 18.302 1.00 90.25 105 VAL A C 1
ATOM 870 O O . VAL A 1 105 ? -9.301 -8.828 18.578 1.00 90.25 105 VAL A O 1
ATOM 873 N N . LEU A 1 106 ? -11.120 -9.005 17.277 1.00 90.44 106 LEU A N 1
ATOM 874 C CA . LEU A 1 106 ? -10.523 -9.928 16.315 1.00 90.44 106 LEU A CA 1
ATOM 875 C C . LEU A 1 106 ? -10.169 -9.173 15.033 1.00 90.44 106 LEU A C 1
ATOM 877 O O . LEU A 1 106 ? -11.059 -8.745 14.298 1.00 90.44 106 LEU A O 1
ATOM 881 N N . ASN A 1 107 ? -8.873 -9.059 14.756 1.00 86.44 107 ASN A N 1
ATOM 882 C CA . ASN A 1 107 ? -8.347 -8.407 13.563 1.00 86.44 107 ASN A CA 1
ATOM 883 C C . ASN A 1 107 ? -7.830 -9.441 12.553 1.00 86.44 107 ASN A C 1
ATOM 885 O O . ASN A 1 107 ? -7.139 -10.391 12.915 1.00 86.44 107 ASN A O 1
ATOM 889 N N . THR A 1 108 ? -8.143 -9.253 11.268 1.00 89.00 108 THR A N 1
ATOM 890 C CA . THR A 1 108 ? -7.657 -10.121 10.182 1.00 89.00 108 THR A CA 1
ATOM 891 C C . THR A 1 108 ? -7.109 -9.294 9.030 1.00 89.00 108 THR A C 1
ATOM 893 O O . THR A 1 108 ? -7.778 -8.375 8.553 1.00 89.00 108 THR A O 1
ATOM 896 N N . LEU A 1 109 ? -5.922 -9.655 8.544 1.00 89.38 109 LEU A N 1
ATOM 897 C CA . LEU A 1 109 ? -5.322 -9.056 7.356 1.00 89.38 109 LEU A CA 1
ATOM 898 C C . LEU A 1 109 ? -5.852 -9.734 6.088 1.00 89.38 109 LEU A C 1
ATOM 900 O O . LEU A 1 109 ? -5.784 -10.953 5.957 1.00 89.38 109 LEU A O 1
ATOM 904 N N . SER A 1 110 ? -6.321 -8.928 5.137 1.00 90.31 110 SER A N 1
ATOM 905 C CA . SER A 1 110 ? -6.615 -9.360 3.771 1.00 90.31 110 SER A CA 1
ATOM 906 C C . SER A 1 110 ? -5.854 -8.467 2.804 1.00 90.31 110 SER A C 1
ATOM 908 O O . SER A 1 110 ? -5.995 -7.246 2.854 1.00 90.31 110 SER A O 1
ATOM 910 N N . THR A 1 111 ? -5.060 -9.073 1.928 1.00 89.75 111 THR A N 1
ATOM 911 C CA . THR A 1 111 ? -4.324 -8.382 0.864 1.00 89.75 111 THR A CA 1
ATOM 912 C C . THR A 1 111 ? -5.062 -8.500 -0.464 1.00 89.75 111 THR A C 1
ATOM 914 O O . THR A 1 111 ? -5.928 -9.363 -0.625 1.00 89.75 111 THR A O 1
ATOM 917 N N . ASP A 1 112 ? -4.708 -7.648 -1.425 1.00 90.62 112 ASP A N 1
ATOM 918 C CA . ASP A 1 112 ? -5.190 -7.788 -2.798 1.00 90.62 112 ASP A CA 1
ATOM 919 C C . ASP A 1 112 ? -4.716 -9.130 -3.402 1.00 90.62 112 ASP A C 1
ATOM 921 O O . ASP A 1 112 ? -3.560 -9.512 -3.170 1.00 90.62 112 ASP A O 1
ATOM 925 N N . PRO A 1 113 ? -5.563 -9.861 -4.160 1.00 92.19 113 PRO A N 1
ATOM 926 C CA . PRO A 1 113 ? -5.179 -11.115 -4.810 1.00 92.19 113 PRO A CA 1
ATOM 927 C C . PRO A 1 113 ? -3.918 -11.023 -5.679 1.00 92.19 113 PRO A C 1
ATOM 929 O O . PRO A 1 113 ? -3.196 -12.011 -5.810 1.00 92.19 113 PRO A O 1
ATOM 932 N N . ILE A 1 114 ? -3.609 -9.854 -6.250 1.00 94.25 114 ILE A N 1
ATOM 933 C CA . ILE A 1 114 ? -2.399 -9.675 -7.059 1.00 94.25 114 ILE A CA 1
ATOM 934 C C . ILE A 1 114 ? -1.121 -9.902 -6.243 1.00 94.25 114 ILE A C 1
ATOM 936 O O . ILE A 1 114 ? -0.156 -10.478 -6.747 1.00 94.25 114 ILE A O 1
ATOM 940 N N . CYS A 1 115 ? -1.136 -9.541 -4.958 1.00 95.06 115 CYS A N 1
ATOM 941 C CA . CYS A 1 115 ? 0.012 -9.646 -4.062 1.00 95.06 115 CYS A CA 1
ATOM 942 C C . CYS A 1 115 ? 0.330 -11.082 -3.629 1.00 95.06 115 CYS A C 1
ATOM 944 O O . CYS A 1 115 ? 1.403 -11.329 -3.086 1.00 95.06 115 CYS A O 1
ATOM 946 N N . SER A 1 116 ? -0.578 -12.030 -3.868 1.00 93.31 116 SER A N 1
ATOM 947 C CA . SER A 1 116 ? -0.352 -13.466 -3.664 1.00 93.31 116 SER A CA 1
ATOM 948 C C . SER A 1 116 ? -0.271 -14.250 -4.978 1.00 93.31 116 SER A C 1
ATOM 950 O O . SER A 1 116 ? -0.150 -15.475 -4.961 1.00 93.31 116 SER A O 1
ATOM 952 N N . SER A 1 117 ? -0.332 -13.555 -6.116 1.00 94.38 117 SER A N 1
ATOM 953 C CA . SER A 1 117 ? -0.301 -14.151 -7.450 1.00 94.38 117 SER A CA 1
ATOM 954 C C . SER A 1 117 ? 1.124 -14.380 -7.967 1.00 94.38 117 SER A C 1
ATOM 956 O O . SER A 1 117 ? 2.114 -13.935 -7.383 1.00 94.38 117 SER A O 1
ATOM 958 N N . ILE A 1 118 ? 1.231 -15.032 -9.128 1.00 94.00 118 ILE A N 1
ATOM 959 C CA . ILE A 1 118 ? 2.509 -15.224 -9.822 1.00 94.00 118 ILE A CA 1
ATOM 960 C C . ILE A 1 118 ? 3.143 -13.903 -10.284 1.00 94.00 118 ILE A C 1
ATOM 962 O O . ILE A 1 118 ? 4.363 -13.838 -10.418 1.00 94.00 118 ILE A O 1
ATOM 966 N N . PHE A 1 119 ? 2.356 -12.838 -10.462 1.00 95.38 119 PHE A N 1
ATOM 967 C CA . PHE A 1 119 ? 2.809 -11.565 -11.030 1.00 95.38 119 PHE A CA 1
ATOM 968 C C . PHE A 1 119 ? 3.819 -10.814 -10.155 1.00 95.38 119 PHE A C 1
ATOM 970 O O . PHE A 1 119 ? 4.611 -10.025 -10.661 1.00 95.38 119 PHE A O 1
ATOM 977 N N . VAL A 1 120 ? 3.836 -11.084 -8.848 1.00 96.44 120 VAL A N 1
ATOM 978 C CA . VAL A 1 120 ? 4.825 -10.526 -7.906 1.00 96.44 120 VAL A CA 1
ATOM 979 C C . VAL A 1 120 ? 5.975 -11.492 -7.609 1.00 96.44 120 VAL A C 1
ATOM 981 O O . VAL A 1 120 ? 6.844 -11.211 -6.783 1.00 96.44 120 VAL A O 1
ATOM 984 N N . SER A 1 121 ? 5.992 -12.659 -8.259 1.00 96.25 121 SER A N 1
ATOM 985 C CA . SER A 1 121 ? 7.050 -13.647 -8.075 1.00 96.25 121 SER A CA 1
ATOM 986 C C . SER A 1 121 ? 8.328 -13.232 -8.801 1.00 96.25 121 SER A C 1
ATOM 988 O O . SER A 1 121 ? 8.300 -12.673 -9.897 1.00 96.25 121 SER A O 1
ATOM 990 N N . LYS A 1 122 ? 9.481 -13.593 -8.227 1.00 95.88 122 LYS A N 1
ATOM 991 C CA . LYS A 1 122 ? 10.785 -13.366 -8.870 1.00 95.88 122 LYS A CA 1
ATOM 992 C C . LYS A 1 122 ? 10.872 -14.005 -10.256 1.00 95.88 122 LYS A C 1
ATOM 994 O O . LYS A 1 122 ? 11.497 -13.430 -11.134 1.00 95.88 122 LYS A O 1
ATOM 999 N N . GLN A 1 123 ? 10.254 -15.173 -10.441 1.00 95.38 123 GLN A N 1
ATOM 1000 C CA . GLN A 1 123 ? 10.274 -15.896 -11.709 1.00 95.38 123 GLN A CA 1
ATOM 1001 C C . GLN A 1 123 ? 9.546 -15.109 -12.806 1.00 95.38 123 GLN A C 1
ATOM 1003 O O . GLN A 1 123 ? 10.122 -14.878 -13.863 1.00 95.38 123 GLN A O 1
ATOM 1008 N N . TRP A 1 124 ? 8.330 -14.625 -12.527 1.00 95.56 124 TRP A N 1
ATOM 1009 C CA . TRP A 1 124 ? 7.585 -13.770 -13.456 1.00 95.56 124 TRP A CA 1
ATOM 1010 C C . TRP A 1 124 ? 8.367 -12.509 -13.818 1.00 95.56 124 TRP A C 1
ATOM 1012 O O . TRP A 1 124 ? 8.568 -12.208 -14.993 1.00 95.56 124 TRP A O 1
ATOM 1022 N N . ILE A 1 125 ? 8.865 -11.801 -12.802 1.00 97.06 125 ILE A N 1
ATOM 1023 C CA . ILE A 1 125 ? 9.574 -10.535 -12.989 1.00 97.06 125 ILE A CA 1
ATOM 1024 C C . ILE A 1 125 ? 10.843 -10.732 -13.828 1.00 97.06 125 ILE A C 1
ATOM 1026 O O . ILE A 1 125 ? 11.087 -9.985 -14.772 1.00 97.06 125 ILE A O 1
ATOM 1030 N N . GLN A 1 126 ? 11.631 -11.771 -13.542 1.00 96.06 126 GLN A N 1
ATOM 1031 C CA . GLN A 1 126 ? 12.843 -12.082 -14.304 1.00 96.06 126 GLN A CA 1
ATOM 1032 C C . GLN A 1 126 ? 12.545 -12.445 -15.760 1.00 96.06 126 GLN A C 1
ATOM 1034 O O . GLN A 1 126 ? 13.319 -12.079 -16.644 1.00 96.06 126 GLN A O 1
ATOM 1039 N N . SER A 1 127 ? 11.414 -13.092 -16.036 1.00 95.69 127 SER A N 1
ATOM 1040 C CA . SER A 1 127 ? 10.995 -13.399 -17.405 1.00 95.69 127 SER A CA 1
ATOM 1041 C C . SER A 1 127 ? 10.598 -12.165 -18.222 1.00 95.69 127 SER A C 1
ATOM 1043 O O . SER A 1 127 ? 10.607 -12.227 -19.450 1.00 95.69 127 SER A O 1
ATOM 1045 N N . LEU A 1 128 ? 10.326 -11.027 -17.579 1.00 95.50 128 LEU A N 1
ATOM 1046 C CA . LEU A 1 128 ? 10.088 -9.748 -18.257 1.00 95.50 128 LEU A CA 1
ATOM 1047 C C . LEU A 1 128 ? 11.377 -8.972 -18.566 1.00 95.50 128 LEU A C 1
ATOM 1049 O O . LEU A 1 128 ? 11.327 -7.922 -19.206 1.00 95.50 128 LEU A O 1
ATOM 1053 N N . TYR A 1 129 ? 12.538 -9.446 -18.106 1.00 93.56 129 TYR A N 1
ATOM 1054 C CA . TYR A 1 129 ? 13.800 -8.756 -18.338 1.00 93.56 129 TYR A CA 1
ATOM 1055 C C . TYR A 1 129 ? 14.208 -8.818 -19.813 1.00 93.56 129 TYR A C 1
ATOM 1057 O O . TYR A 1 129 ? 14.387 -9.898 -20.383 1.00 93.56 129 TYR A O 1
ATOM 1065 N N . ILE A 1 130 ? 14.434 -7.645 -20.409 1.00 89.88 130 ILE A N 1
ATOM 1066 C CA . ILE A 1 130 ? 14.972 -7.508 -21.762 1.00 89.88 130 ILE A CA 1
ATOM 1067 C C . ILE A 1 130 ? 16.278 -6.699 -21.710 1.00 89.88 130 ILE A C 1
ATOM 1069 O O . ILE A 1 130 ? 16.286 -5.566 -21.218 1.00 89.88 130 ILE A O 1
ATOM 1073 N N . PRO A 1 131 ? 17.397 -7.239 -22.229 1.00 87.12 131 PRO A N 1
ATOM 1074 C CA . PRO A 1 131 ? 18.624 -6.470 -22.393 1.00 87.12 131 PRO A CA 1
ATOM 1075 C C . PRO A 1 131 ? 18.389 -5.236 -23.268 1.00 87.12 131 PRO A C 1
ATOM 1077 O O . PRO A 1 131 ? 17.733 -5.326 -24.302 1.00 87.12 131 PRO A O 1
ATOM 1080 N N . PHE A 1 132 ? 18.969 -4.098 -22.882 1.00 82.25 132 PHE A N 1
ATOM 1081 C CA . PHE A 1 132 ? 18.805 -2.820 -23.588 1.00 82.25 132 PHE A CA 1
ATOM 1082 C C . PHE A 1 132 ? 17.341 -2.364 -23.702 1.00 82.25 132 PHE A C 1
ATOM 1084 O O . PHE A 1 132 ? 16.960 -1.781 -24.713 1.00 82.25 132 PHE A O 1
ATOM 1091 N N . ALA A 1 133 ? 16.525 -2.588 -22.665 1.00 84.88 133 ALA A N 1
ATOM 1092 C CA . ALA A 1 133 ? 15.126 -2.152 -22.620 1.00 84.88 133 ALA A CA 1
ATOM 1093 C C . ALA A 1 133 ? 14.932 -0.662 -22.985 1.00 84.88 133 ALA A C 1
ATOM 1095 O O . ALA A 1 133 ? 13.975 -0.323 -23.667 1.00 84.88 133 ALA A O 1
ATOM 1096 N N . SER A 1 134 ? 15.886 0.211 -22.643 1.00 80.06 134 SER A N 1
ATOM 1097 C CA . SER A 1 134 ? 15.874 1.632 -23.032 1.00 80.06 134 SER A CA 1
ATOM 1098 C C . SER A 1 134 ? 15.978 1.902 -24.539 1.00 80.06 134 SER A C 1
ATOM 1100 O O . SER A 1 134 ? 15.767 3.033 -24.949 1.00 80.06 134 SER A O 1
ATOM 1102 N N . SER A 1 135 ? 16.314 0.905 -25.368 1.00 77.50 135 SER A N 1
ATOM 1103 C CA . SER A 1 135 ? 16.287 1.027 -26.840 1.00 77.50 135 SER A CA 1
ATOM 1104 C C . SER A 1 135 ? 14.877 0.958 -27.428 1.00 77.50 135 SER A C 1
ATOM 1106 O O . SER A 1 1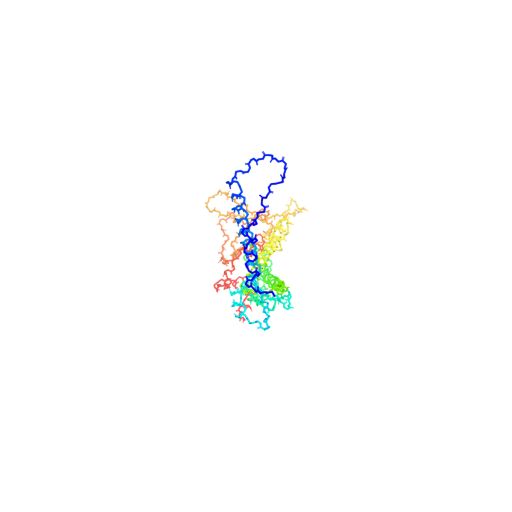35 ? 14.671 1.295 -28.597 1.00 77.50 135 SER A O 1
ATOM 1108 N N . PHE A 1 136 ? 13.903 0.509 -26.634 1.00 79.50 136 PHE A N 1
ATOM 1109 C CA . PHE A 1 136 ? 12.500 0.567 -27.003 1.00 79.50 136 PHE A CA 1
ATOM 1110 C C . PHE A 1 136 ? 11.904 1.921 -26.677 1.00 79.50 136 PHE A C 1
ATOM 1112 O O . PHE A 1 136 ? 12.494 2.783 -26.025 1.00 79.50 136 PHE A O 1
ATOM 1119 N N . LEU A 1 137 ? 10.668 2.073 -27.135 1.00 76.44 137 LEU A N 1
ATOM 1120 C CA . LEU A 1 137 ? 9.910 3.247 -26.827 1.00 76.44 137 LEU A CA 1
ATOM 1121 C C . LEU A 1 137 ? 9.685 3.320 -25.255 1.00 76.44 137 LEU A C 1
ATOM 1123 O O . LEU A 1 137 ? 9.257 2.339 -24.681 1.00 76.44 137 LEU A O 1
ATOM 1127 N N . VAL A 1 138 ? 9.883 4.421 -24.504 1.00 75.81 138 VAL A N 1
ATOM 1128 C CA . VAL A 1 138 ? 9.351 4.685 -23.136 1.00 75.81 138 VAL A CA 1
ATOM 1129 C C . VAL A 1 138 ? 7.885 4.255 -22.944 1.00 75.81 138 VAL A C 1
ATOM 1131 O O . VAL A 1 138 ? 7.535 3.679 -21.917 1.00 75.81 138 VAL A O 1
ATOM 1134 N N . MET A 1 139 ? 7.017 4.513 -23.930 1.00 79.19 139 MET A N 1
ATOM 1135 C CA . MET A 1 139 ? 5.627 4.024 -23.938 1.00 79.19 139 MET A CA 1
ATOM 1136 C C . MET A 1 139 ? 5.487 2.560 -24.380 1.00 79.19 139 MET A C 1
ATOM 1138 O O . MET A 1 139 ? 4.400 1.986 -24.302 1.00 79.19 139 MET A O 1
ATOM 1142 N N . ASP A 1 140 ? 6.576 1.951 -24.849 1.00 87.25 140 ASP A N 1
ATOM 1143 C CA . ASP A 1 140 ? 6.652 0.515 -25.055 1.00 87.25 140 ASP A CA 1
ATOM 1144 C C . ASP A 1 140 ? 6.655 -0.194 -23.714 1.00 87.25 140 ASP A C 1
ATOM 1146 O O . ASP A 1 140 ? 7.476 0.075 -22.832 1.00 87.25 140 ASP A O 1
ATOM 1150 N N . PHE A 1 141 ? 5.762 -1.159 -23.588 1.00 91.69 141 PHE A N 1
ATOM 1151 C CA . PHE A 1 141 ? 5.642 -1.947 -22.385 1.00 91.69 141 PHE A CA 1
ATOM 1152 C C . PHE A 1 141 ? 6.935 -2.715 -22.080 1.00 91.69 141 PHE A C 1
ATOM 1154 O O . PHE A 1 141 ? 7.292 -2.874 -20.917 1.00 91.69 141 PHE A O 1
ATOM 1161 N N . ARG A 1 142 ? 7.715 -3.105 -23.099 1.00 91.56 142 ARG A N 1
ATOM 1162 C CA . ARG A 1 142 ? 9.020 -3.770 -22.922 1.00 91.56 142 ARG A CA 1
ATOM 1163 C C . ARG A 1 142 ? 10.053 -2.909 -22.205 1.00 91.56 142 ARG A C 1
ATOM 1165 O O . ARG A 1 142 ? 10.950 -3.463 -21.576 1.00 91.56 142 ARG A O 1
ATOM 1172 N N . THR A 1 143 ? 9.921 -1.586 -22.262 1.00 89.50 143 THR A N 1
ATOM 1173 C CA . THR A 1 143 ? 10.817 -0.671 -21.549 1.00 89.50 143 THR A CA 1
ATOM 1174 C C . THR A 1 143 ? 10.562 -0.718 -20.053 1.00 89.50 143 THR A C 1
ATOM 1176 O O . THR A 1 143 ? 11.502 -0.812 -19.269 1.00 89.50 143 THR A O 1
ATOM 1179 N N . THR A 1 144 ? 9.291 -0.658 -19.643 1.00 92.19 144 THR A N 1
ATOM 1180 C CA . THR A 1 144 ? 8.913 -0.421 -18.244 1.00 92.19 144 THR A CA 1
ATOM 1181 C C . THR A 1 144 ? 8.416 -1.655 -17.505 1.00 92.19 144 THR A C 1
ATOM 1183 O O . THR A 1 144 ? 8.429 -1.624 -16.277 1.00 92.19 144 THR A O 1
ATOM 1186 N N . ALA A 1 145 ? 8.018 -2.730 -18.197 1.00 94.81 145 ALA A N 1
ATOM 1187 C CA . ALA A 1 145 ? 7.375 -3.901 -17.595 1.00 94.81 145 ALA A CA 1
ATOM 1188 C C . ALA A 1 145 ? 8.176 -4.459 -16.414 1.00 94.81 145 ALA A C 1
ATOM 1190 O O . ALA A 1 145 ? 7.666 -4.484 -15.298 1.00 94.81 145 ALA A O 1
ATO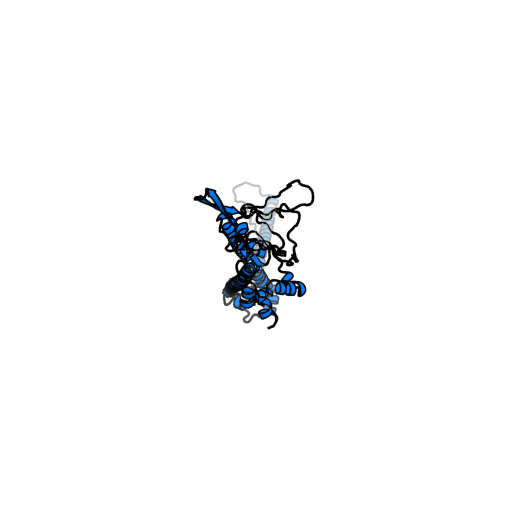M 1191 N N . TYR A 1 146 ? 9.449 -4.815 -16.620 1.00 95.31 146 TYR A N 1
ATOM 1192 C CA . TYR A 1 146 ? 10.314 -5.335 -15.552 1.00 95.31 146 TYR A CA 1
ATOM 1193 C C . TYR A 1 146 ? 10.277 -4.447 -14.295 1.00 95.31 146 TYR A C 1
ATOM 1195 O O . TYR A 1 146 ? 9.993 -4.918 -13.195 1.00 95.31 146 TYR A O 1
ATOM 1203 N N . SER A 1 147 ? 10.496 -3.139 -14.461 1.00 94.81 147 SER A N 1
ATOM 1204 C CA . SER A 1 147 ? 10.505 -2.193 -13.343 1.00 94.81 147 SER A CA 1
ATOM 1205 C C . SER A 1 147 ? 9.128 -1.985 -12.716 1.00 94.81 147 SER A C 1
ATOM 1207 O O . SER A 1 147 ? 9.048 -1.794 -11.507 1.00 94.81 147 SER A O 1
ATOM 1209 N N . GLN A 1 148 ? 8.046 -2.031 -13.495 1.00 95.31 148 GLN A N 1
ATOM 1210 C CA . GLN A 1 148 ? 6.684 -1.929 -12.970 1.00 95.31 148 GLN A CA 1
ATOM 1211 C C . GLN A 1 148 ? 6.320 -3.142 -12.108 1.00 95.31 148 GLN A C 1
ATOM 1213 O O . GLN A 1 148 ? 5.770 -2.955 -11.026 1.00 95.31 148 GLN A O 1
ATOM 1218 N N . PHE A 1 149 ? 6.672 -4.367 -12.506 1.00 97.25 149 PHE A N 1
ATOM 1219 C CA . PHE A 1 149 ? 6.393 -5.543 -11.671 1.00 97.25 149 PHE A CA 1
ATOM 1220 C C . PHE A 1 149 ? 7.330 -5.661 -10.458 1.00 97.25 149 PHE A C 1
ATOM 1222 O O . PHE A 1 149 ? 6.872 -6.072 -9.394 1.00 97.25 149 PHE A O 1
ATOM 1229 N N . GLU A 1 150 ? 8.596 -5.233 -10.559 1.00 96.50 150 GLU A N 1
ATOM 1230 C CA . GLU A 1 150 ? 9.468 -5.061 -9.379 1.00 96.50 150 GLU A CA 1
ATOM 1231 C C . GLU A 1 150 ? 8.841 -4.090 -8.362 1.00 96.50 150 GLU A C 1
ATOM 1233 O O . GLU A 1 150 ? 8.752 -4.390 -7.170 1.00 96.50 150 GLU A O 1
ATOM 1238 N N . LEU A 1 151 ? 8.348 -2.937 -8.831 1.00 95.31 151 LEU A N 1
ATOM 1239 C CA . LEU A 1 151 ? 7.679 -1.952 -7.978 1.00 95.31 151 LEU A CA 1
ATOM 1240 C C . LEU A 1 151 ? 6.370 -2.487 -7.391 1.00 95.31 151 LEU A C 1
ATOM 1242 O O . LEU A 1 151 ? 6.100 -2.258 -6.214 1.00 95.31 151 LEU A O 1
ATOM 1246 N N . LEU A 1 152 ? 5.584 -3.234 -8.168 1.00 96.62 152 LEU A N 1
ATOM 1247 C CA . LEU A 1 152 ? 4.364 -3.880 -7.688 1.00 96.62 152 LEU A CA 1
ATOM 1248 C C . LEU A 1 152 ? 4.666 -4.876 -6.559 1.00 96.62 152 LEU A C 1
ATOM 1250 O O . LEU A 1 152 ? 4.012 -4.843 -5.518 1.00 96.62 152 LEU A O 1
ATOM 1254 N N . ALA A 1 153 ? 5.689 -5.720 -6.722 1.00 97.38 153 ALA A N 1
ATOM 1255 C CA . ALA A 1 153 ? 6.117 -6.658 -5.686 1.00 97.38 153 ALA A CA 1
ATOM 1256 C C . ALA A 1 153 ? 6.609 -5.935 -4.419 1.00 97.38 153 ALA A C 1
ATOM 1258 O O . ALA A 1 153 ? 6.284 -6.343 -3.295 1.00 97.38 153 ALA A O 1
ATOM 1259 N N . ALA A 1 154 ? 7.338 -4.827 -4.587 1.00 95.62 154 ALA A N 1
ATOM 1260 C CA . ALA A 1 154 ? 7.761 -3.975 -3.482 1.00 95.62 154 ALA A CA 1
ATOM 1261 C C . ALA A 1 154 ? 6.565 -3.332 -2.759 1.00 95.62 154 ALA A C 1
ATOM 1263 O O . ALA A 1 154 ? 6.519 -3.356 -1.531 1.00 95.62 154 ALA A O 1
ATOM 1264 N N . PHE A 1 155 ? 5.568 -2.820 -3.489 1.00 93.31 155 PHE A N 1
ATOM 1265 C CA . PHE A 1 155 ? 4.344 -2.261 -2.907 1.00 93.31 155 PHE A CA 1
ATOM 1266 C C . PHE A 1 155 ? 3.519 -3.299 -2.160 1.00 93.31 155 PHE A C 1
ATOM 1268 O O . PHE A 1 155 ? 3.043 -3.009 -1.064 1.00 93.31 155 PHE A O 1
ATOM 1275 N N . CYS A 1 156 ? 3.384 -4.506 -2.703 1.00 95.31 156 CYS A N 1
ATOM 1276 C CA . CYS A 1 156 ? 2.706 -5.605 -2.026 1.00 95.31 156 CYS A CA 1
ATOM 1277 C C . CYS A 1 156 ? 3.396 -5.967 -0.704 1.00 95.31 156 CYS A C 1
ATOM 1279 O O . CYS A 1 156 ? 2.737 -6.044 0.333 1.00 95.31 156 CYS A O 1
ATOM 1281 N N . SER A 1 157 ? 4.724 -6.107 -0.724 1.00 94.88 157 SER A N 1
ATOM 1282 C CA . SER A 1 157 ? 5.514 -6.415 0.476 1.00 94.88 157 SER A CA 1
ATOM 1283 C C . SER A 1 157 ? 5.415 -5.296 1.516 1.00 94.88 157 SER A C 1
ATOM 1285 O O . SER A 1 157 ? 5.118 -5.552 2.682 1.00 94.88 157 SER A O 1
ATOM 1287 N N . PHE A 1 158 ? 5.586 -4.044 1.079 1.00 92.12 158 PHE A N 1
ATOM 1288 C CA . PHE A 1 158 ? 5.470 -2.866 1.935 1.00 92.12 158 PHE A CA 1
ATOM 1289 C C . PHE A 1 158 ? 4.071 -2.740 2.545 1.00 92.12 158 PHE A C 1
ATOM 1291 O O . PHE A 1 158 ? 3.943 -2.515 3.744 1.00 92.12 158 PHE A O 1
ATOM 1298 N N . SER A 1 159 ? 3.015 -2.911 1.745 1.00 91.31 159 SER A N 1
ATOM 1299 C CA . SER A 1 159 ? 1.632 -2.833 2.219 1.00 91.31 159 SER A CA 1
ATOM 1300 C C . SER A 1 159 ? 1.341 -3.908 3.264 1.00 91.31 159 SER A C 1
ATOM 1302 O O . SER A 1 159 ? 0.750 -3.607 4.300 1.00 91.31 159 SER A O 1
ATOM 1304 N N . GLN A 1 160 ? 1.801 -5.139 3.034 1.00 92.81 160 GLN A N 1
ATOM 1305 C CA . GLN A 1 160 ? 1.622 -6.236 3.977 1.00 92.81 160 GLN A CA 1
ATOM 1306 C C . GLN A 1 160 ? 2.330 -5.966 5.311 1.00 92.81 160 GLN A C 1
ATOM 1308 O O . GLN A 1 160 ? 1.710 -6.106 6.365 1.00 92.81 160 GLN A O 1
ATOM 1313 N N . GLU A 1 161 ? 3.600 -5.556 5.277 1.00 92.62 161 GLU A N 1
ATOM 1314 C CA . GLU A 1 161 ? 4.377 -5.243 6.482 1.00 92.62 161 GLU A CA 1
ATOM 1315 C C . GLU A 1 161 ? 3.775 -4.054 7.240 1.00 92.62 161 GLU A C 1
ATOM 1317 O O . GLU A 1 161 ? 3.532 -4.134 8.445 1.00 92.62 161 GLU A O 1
ATOM 1322 N N . PHE A 1 162 ? 3.445 -2.980 6.521 1.00 91.00 162 PHE A N 1
ATOM 1323 C CA . PHE A 1 162 ? 2.878 -1.772 7.105 1.00 91.00 162 PHE A CA 1
ATOM 1324 C C . PHE A 1 162 ? 1.527 -2.042 7.776 1.00 91.00 162 PHE A C 1
ATOM 1326 O O . PHE A 1 162 ? 1.315 -1.651 8.922 1.00 91.00 162 PHE A O 1
ATOM 1333 N N . VAL A 1 163 ? 0.603 -2.736 7.098 1.00 90.44 163 VAL A N 1
ATOM 1334 C CA . VAL A 1 163 ? -0.710 -3.044 7.685 1.00 90.44 163 VAL A CA 1
ATOM 1335 C C . VAL A 1 163 ? -0.570 -4.045 8.832 1.00 90.44 163 VAL A C 1
ATOM 1337 O O . VAL A 1 163 ? -1.255 -3.890 9.839 1.00 90.44 163 VAL A O 1
ATOM 1340 N N . SER A 1 164 ? 0.341 -5.018 8.745 1.00 92.88 164 SER A N 1
ATOM 1341 C CA . SER A 1 164 ? 0.629 -5.924 9.866 1.00 92.88 164 SER A CA 1
ATOM 1342 C C . SER A 1 164 ? 1.105 -5.166 11.110 1.00 92.88 164 SER A C 1
ATOM 1344 O O . SER A 1 164 ? 0.694 -5.497 12.226 1.00 92.88 164 SER A O 1
ATOM 1346 N N . GLN A 1 165 ? 1.932 -4.132 10.934 1.00 93.00 165 GLN A N 1
ATOM 1347 C CA . GLN A 1 165 ? 2.346 -3.268 12.038 1.00 93.00 165 GLN A CA 1
ATOM 1348 C C . GLN A 1 165 ? 1.159 -2.480 12.603 1.00 93.00 165 GLN A C 1
ATOM 1350 O O . GLN A 1 165 ? 0.967 -2.465 13.813 1.00 93.00 165 GLN A O 1
ATOM 1355 N N . VAL A 1 166 ? 0.308 -1.907 11.746 1.00 91.56 166 VAL A N 1
ATOM 1356 C CA . VAL A 1 166 ? -0.908 -1.197 12.186 1.00 91.56 166 VAL A CA 1
ATOM 1357 C C . VAL A 1 166 ? -1.841 -2.110 12.988 1.00 91.56 166 VAL A C 1
ATOM 1359 O O . VAL A 1 166 ? -2.397 -1.672 13.990 1.00 91.56 166 VAL A O 1
ATOM 1362 N N . LEU A 1 167 ? -2.013 -3.373 12.585 1.00 92.06 167 LEU A N 1
ATOM 1363 C CA . LEU A 1 167 ? -2.812 -4.335 13.352 1.00 92.06 167 LEU A CA 1
ATOM 1364 C C . LEU A 1 167 ? -2.193 -4.613 14.725 1.00 92.06 167 LEU A C 1
ATOM 1366 O O . LEU A 1 167 ? -2.903 -4.588 15.725 1.00 92.06 167 LEU A O 1
ATOM 1370 N N . THR A 1 168 ? -0.870 -4.772 14.781 1.00 92.31 168 THR A N 1
ATOM 1371 C CA . THR A 1 168 ? -0.141 -4.934 16.049 1.00 92.31 168 THR A CA 1
ATOM 1372 C C . THR A 1 168 ? -0.338 -3.718 16.964 1.00 92.31 168 THR A C 1
ATOM 1374 O O . THR A 1 168 ? -0.571 -3.873 18.162 1.00 92.31 168 THR A O 1
ATOM 1377 N N . ASP A 1 169 ? -0.306 -2.505 16.408 1.00 91.31 169 ASP A N 1
ATOM 1378 C CA . ASP A 1 169 ? -0.527 -1.265 17.160 1.00 91.31 169 ASP A CA 1
ATOM 1379 C C . ASP A 1 169 ? -1.979 -1.133 17.654 1.00 91.31 169 ASP A C 1
ATOM 1381 O O . ASP A 1 169 ? -2.215 -0.556 18.719 1.00 91.31 169 ASP A O 1
ATOM 1385 N N . ILE A 1 170 ? -2.954 -1.661 16.899 1.00 91.56 170 ILE A N 1
ATOM 1386 C CA . ILE A 1 170 ? -4.366 -1.742 17.304 1.00 91.56 170 ILE A CA 1
ATOM 1387 C C . ILE A 1 170 ? -4.532 -2.728 18.460 1.00 91.56 170 ILE A C 1
ATOM 1389 O O . ILE A 1 170 ? -5.199 -2.396 19.436 1.00 91.56 170 ILE A O 1
ATOM 1393 N N . ASP A 1 171 ? -3.920 -3.908 18.381 1.00 91.19 171 ASP A N 1
ATOM 1394 C CA . ASP A 1 171 ? -4.035 -4.949 19.411 1.00 91.19 171 ASP A CA 1
ATOM 1395 C C . ASP A 1 171 ? -3.463 -4.482 20.764 1.00 91.19 171 ASP A C 1
ATOM 1397 O O . ASP A 1 171 ? -3.997 -4.817 21.829 1.00 91.19 171 ASP A O 1
ATOM 1401 N N . GLN A 1 172 ? -2.435 -3.625 20.712 1.00 91.50 172 GLN A N 1
ATOM 1402 C CA . GLN A 1 172 ? -1.819 -2.963 21.866 1.00 91.50 172 GLN A CA 1
ATOM 1403 C C . GLN A 1 172 ? -2.622 -1.772 22.418 1.00 91.50 172 GLN A C 1
ATOM 1405 O O . GLN A 1 172 ? -2.281 -1.264 23.493 1.00 91.50 172 GLN A O 1
ATOM 1410 N N . GLN A 1 173 ? -3.671 -1.303 21.728 1.00 92.38 173 GLN A N 1
ATOM 1411 C CA . GLN A 1 173 ? -4.536 -0.249 22.264 1.00 92.38 173 GLN A CA 1
ATOM 1412 C C . GLN A 1 173 ? -5.245 -0.722 23.530 1.00 92.38 173 GLN A C 1
ATOM 1414 O O . GLN A 1 173 ? -5.595 -1.891 23.692 1.00 92.38 173 GLN A O 1
ATOM 1419 N N . GLN A 1 174 ? -5.482 0.222 24.436 1.00 92.25 174 GLN A N 1
ATOM 1420 C CA . GLN A 1 174 ? -6.065 -0.057 25.740 1.00 92.25 174 GLN A CA 1
ATOM 1421 C C . GLN A 1 174 ? -7.397 0.668 25.898 1.00 92.25 174 GLN A C 1
ATOM 1423 O O . GLN A 1 174 ? -7.499 1.876 25.686 1.00 92.25 174 GLN A O 1
ATOM 1428 N N . LEU A 1 175 ? -8.416 -0.071 26.329 1.00 91.94 175 LEU A N 1
ATOM 1429 C CA . LEU A 1 175 ? -9.649 0.499 26.848 1.00 91.94 175 LEU A CA 1
ATOM 1430 C C . LEU A 1 175 ? -9.429 0.874 28.316 1.00 91.94 175 LEU A C 1
ATOM 1432 O O . LEU A 1 175 ? -9.160 0.003 29.146 1.00 91.94 175 LEU A O 1
ATOM 1436 N N . LEU A 1 176 ? -9.548 2.166 28.620 1.00 91.38 176 LEU A N 1
ATOM 1437 C CA . LEU A 1 176 ? -9.476 2.696 29.978 1.00 91.38 176 LEU A CA 1
ATOM 1438 C C . LEU A 1 176 ? -10.890 2.921 30.502 1.00 91.38 176 LEU A C 1
ATOM 1440 O O . LEU A 1 176 ? -11.589 3.818 30.033 1.00 91.38 176 LEU A O 1
ATOM 1444 N N . THR A 1 177 ? -11.310 2.127 31.482 1.00 92.19 177 THR A N 1
ATOM 1445 C CA . THR A 1 177 ? -12.605 2.330 32.131 1.00 92.19 177 THR A CA 1
ATOM 1446 C C . THR A 1 177 ? -12.574 1.919 33.593 1.00 92.19 177 THR A C 1
ATOM 1448 O O . THR A 1 177 ? -12.023 0.887 33.957 1.00 92.19 177 THR A O 1
ATOM 1451 N N . ILE A 1 178 ? -13.167 2.746 34.446 1.00 91.19 178 ILE A N 1
ATOM 1452 C CA . ILE A 1 178 ? -13.330 2.463 35.877 1.00 91.19 178 ILE A CA 1
ATOM 1453 C C . ILE A 1 178 ? -14.672 1.791 36.184 1.00 91.19 178 ILE A C 1
ATOM 1455 O O . ILE A 1 178 ? -14.804 1.147 37.219 1.00 91.19 178 ILE A O 1
ATOM 1459 N N . GLU A 1 179 ? -15.633 1.904 35.269 1.00 89.81 179 GLU A N 1
ATOM 1460 C CA . GLU A 1 179 ? -16.995 1.386 35.388 1.00 89.81 179 GLU A CA 1
ATOM 1461 C C . GLU A 1 179 ? -17.301 0.448 34.215 1.00 89.81 179 GLU A C 1
ATOM 1463 O O . GLU A 1 179 ? -16.722 0.566 33.127 1.00 89.81 179 GLU A O 1
ATOM 1468 N N . LEU A 1 180 ? -18.221 -0.488 34.422 1.00 88.69 180 LEU A N 1
ATOM 1469 C CA . LEU A 1 180 ? -18.667 -1.400 33.381 1.00 88.69 180 LEU A CA 1
ATOM 1470 C C . LEU A 1 180 ? -19.415 -0.621 32.288 1.00 88.69 180 LEU A C 1
ATOM 1472 O O . LEU A 1 180 ? -20.412 0.058 32.546 1.00 88.69 180 LEU A O 1
ATOM 1476 N N . LEU A 1 181 ? -18.913 -0.726 31.059 1.00 88.94 181 LEU A N 1
ATOM 1477 C CA . LEU A 1 181 ? -19.502 -0.106 29.873 1.00 88.94 181 LEU A CA 1
ATOM 1478 C C . LEU A 1 181 ? -20.460 -1.074 29.177 1.00 88.94 181 LEU A C 1
ATOM 1480 O O . LEU A 1 181 ? -20.277 -2.291 29.235 1.00 88.94 181 LEU A O 1
ATOM 1484 N N . VAL A 1 182 ? -21.457 -0.526 28.480 1.00 89.19 182 VAL A N 1
ATOM 1485 C CA . VAL A 1 182 ? -22.352 -1.328 27.628 1.00 89.19 182 VAL A CA 1
ATOM 1486 C C . VAL A 1 182 ? -21.607 -1.729 26.357 1.00 89.19 182 VAL A C 1
ATOM 1488 O O . VAL A 1 182 ? -20.759 -0.982 25.863 1.00 89.19 182 VAL A O 1
ATOM 1491 N N . GLU A 1 183 ? -21.945 -2.889 25.791 1.00 88.62 183 GLU A N 1
ATOM 1492 C CA . GLU A 1 183 ? -21.321 -3.392 24.563 1.00 88.62 183 GLU A CA 1
ATOM 1493 C C . GLU A 1 183 ? -21.332 -2.353 23.430 1.00 88.62 183 GLU A C 1
ATOM 1495 O O . GLU A 1 183 ? -20.311 -2.152 22.775 1.00 88.62 183 GLU A O 1
ATOM 1500 N N . ASP A 1 184 ? -22.444 -1.641 23.234 1.00 90.62 184 ASP A N 1
ATOM 1501 C CA . ASP A 1 184 ? -22.558 -0.613 22.195 1.00 90.62 184 ASP A CA 1
ATOM 1502 C C . ASP A 1 184 ? -21.632 0.591 22.434 1.00 90.62 184 ASP A C 1
ATOM 1504 O O . ASP A 1 184 ? -21.104 1.158 21.477 1.00 90.62 184 ASP A O 1
ATOM 1508 N N . GLU A 1 185 ? -21.373 0.962 23.692 1.00 90.50 185 GLU A N 1
ATOM 1509 C CA . GLU A 1 185 ? -20.424 2.031 24.032 1.00 90.50 185 GLU A CA 1
ATOM 1510 C C . GLU A 1 185 ? -18.992 1.597 23.718 1.00 90.50 185 GLU A C 1
ATOM 1512 O O . GLU A 1 185 ? -18.251 2.338 23.067 1.00 90.50 185 GLU A O 1
ATOM 1517 N N . VAL A 1 186 ? -18.620 0.373 24.116 1.00 92.00 186 VAL A N 1
ATOM 1518 C CA . VAL A 1 186 ? -17.307 -0.213 23.802 1.00 92.00 186 VAL A CA 1
ATOM 1519 C C . VAL A 1 186 ? -17.127 -0.305 22.290 1.00 92.00 186 VAL A C 1
ATOM 1521 O O . VAL A 1 186 ? -16.133 0.177 21.748 1.00 92.00 186 VAL A O 1
ATOM 1524 N N . ARG A 1 187 ? -18.120 -0.857 21.587 1.00 93.19 187 ARG A N 1
ATOM 1525 C CA . ARG A 1 187 ? -18.114 -0.991 20.131 1.00 93.19 187 ARG A CA 1
ATOM 1526 C C . ARG A 1 187 ? -17.987 0.367 19.447 1.00 93.19 187 ARG A C 1
ATOM 1528 O O . ARG A 1 187 ? -17.189 0.497 18.522 1.00 93.19 187 ARG A O 1
ATOM 1535 N N . SER A 1 188 ? -18.726 1.379 19.900 1.00 94.12 188 SER A N 1
ATOM 1536 C CA . SER A 1 188 ? -18.642 2.727 19.335 1.00 94.12 188 SER A CA 1
ATOM 1537 C C . SER A 1 188 ? -17.252 3.334 19.528 1.00 94.12 188 SER A C 1
ATOM 1539 O O . SER A 1 188 ? -16.701 3.878 18.575 1.00 94.12 188 SER A O 1
ATOM 1541 N N . GLN A 1 189 ? -16.660 3.223 20.721 1.00 92.88 189 GLN A N 1
ATOM 1542 C CA . GLN A 1 189 ? -15.312 3.741 20.980 1.00 92.88 189 GLN A CA 1
ATOM 1543 C C . GLN A 1 189 ? -14.256 3.047 20.111 1.00 92.88 189 GLN A C 1
ATOM 1545 O O . GLN A 1 189 ? -13.425 3.714 19.494 1.00 92.88 189 GLN A O 1
ATOM 1550 N N . VAL A 1 190 ? -14.324 1.718 20.006 1.00 92.50 190 VAL A N 1
ATOM 1551 C CA . VAL A 1 190 ? -13.409 0.919 19.178 1.00 92.50 190 VAL A CA 1
ATOM 1552 C C . VAL A 1 190 ? -13.538 1.300 17.704 1.00 92.50 190 VAL A C 1
ATOM 1554 O O . VAL A 1 190 ? -12.531 1.556 17.048 1.00 92.50 190 VAL A O 1
ATOM 1557 N N . ILE A 1 191 ? -14.765 1.391 17.178 1.00 92.56 191 ILE A N 1
ATOM 1558 C CA . ILE A 1 191 ? -15.007 1.746 15.773 1.00 92.56 191 ILE A CA 1
ATOM 1559 C C . ILE A 1 191 ? -14.487 3.152 15.460 1.00 92.56 191 ILE A C 1
ATOM 1561 O O . ILE A 1 191 ? -13.858 3.341 14.419 1.00 92.56 191 ILE A O 1
ATOM 1565 N N . GLU A 1 192 ? -14.726 4.136 16.329 1.00 94.19 192 GLU A N 1
ATOM 1566 C CA . GLU A 1 192 ? -14.228 5.500 16.112 1.00 94.19 192 GLU A CA 1
ATOM 1567 C C . GLU A 1 192 ? -12.696 5.565 16.159 1.00 94.19 192 GLU A C 1
ATOM 1569 O O . GLU A 1 192 ? -12.079 6.175 15.283 1.00 94.19 192 GLU A O 1
ATOM 1574 N N . ASN A 1 193 ? -12.057 4.848 17.086 1.00 92.25 193 ASN A N 1
ATOM 1575 C CA . ASN A 1 193 ? -10.598 4.745 17.119 1.00 92.25 193 ASN A CA 1
ATOM 1576 C C . ASN A 1 193 ? -10.036 4.077 15.855 1.00 92.25 193 ASN A C 1
ATOM 1578 O O . ASN A 1 193 ? -9.100 4.599 15.248 1.00 92.25 193 ASN A O 1
ATOM 1582 N N . ILE A 1 194 ? -10.634 2.975 15.392 1.00 90.81 194 ILE A N 1
ATOM 1583 C CA . ILE A 1 194 ? -10.218 2.302 14.151 1.00 90.81 194 ILE A CA 1
ATOM 1584 C C . ILE A 1 194 ? -10.381 3.231 12.940 1.00 90.81 194 ILE A C 1
ATOM 1586 O O . ILE A 1 194 ? -9.510 3.265 12.069 1.00 90.81 194 ILE A O 1
ATOM 1590 N N . LYS A 1 195 ? -11.459 4.026 12.874 1.00 93.56 195 LYS A N 1
ATOM 1591 C CA . LYS A 1 195 ? -11.643 5.031 11.811 1.00 93.56 195 LYS A CA 1
ATOM 1592 C C . LYS A 1 195 ? -10.529 6.077 11.822 1.00 93.56 195 LYS A C 1
ATOM 1594 O O . LYS A 1 195 ? -10.012 6.408 10.754 1.00 93.56 195 LYS A O 1
ATOM 1599 N N . LEU A 1 196 ? -10.143 6.574 12.998 1.00 94.31 196 LEU A N 1
ATOM 1600 C CA . LEU A 1 196 ? -9.044 7.533 13.144 1.00 94.31 196 LEU A CA 1
ATOM 1601 C C . LEU A 1 196 ? -7.706 6.933 12.702 1.00 94.31 196 LEU A C 1
ATOM 1603 O O . LEU A 1 196 ? -6.976 7.565 11.937 1.00 94.31 196 LEU A O 1
ATOM 1607 N N . ILE A 1 197 ? -7.413 5.700 13.122 1.00 91.69 197 ILE A N 1
ATOM 1608 C CA . ILE A 1 197 ? -6.199 4.978 12.720 1.00 91.69 197 ILE A CA 1
ATOM 1609 C C . ILE A 1 197 ? -6.173 4.811 11.201 1.00 91.69 197 ILE A C 1
ATOM 1611 O O . ILE A 1 197 ? -5.195 5.191 10.565 1.00 91.69 197 ILE A O 1
ATOM 1615 N N . ARG A 1 198 ? -7.279 4.367 10.592 1.00 92.00 198 ARG A N 1
ATOM 1616 C CA . ARG A 1 198 ? -7.397 4.222 9.134 1.00 92.00 198 ARG A CA 1
ATOM 1617 C C . ARG A 1 198 ? -7.132 5.531 8.390 1.00 92.00 198 ARG A C 1
ATOM 1619 O O . ARG A 1 198 ? -6.418 5.529 7.389 1.00 92.00 198 ARG A O 1
ATOM 1626 N N . ALA A 1 199 ? -7.700 6.639 8.866 1.00 94.69 199 ALA A N 1
ATOM 1627 C CA . ALA A 1 199 ? -7.487 7.953 8.267 1.00 94.69 199 ALA A CA 1
ATOM 1628 C C . ALA A 1 199 ? -6.016 8.393 8.377 1.00 94.69 199 ALA A C 1
ATOM 1630 O O . ALA A 1 199 ? -5.439 8.849 7.391 1.00 94.69 199 ALA A O 1
ATOM 1631 N N . SER A 1 200 ? -5.392 8.197 9.543 1.00 93.56 200 SER A N 1
ATOM 1632 C CA . SER A 1 200 ? -3.967 8.477 9.761 1.00 93.56 200 SER A CA 1
ATOM 1633 C C . SER A 1 200 ? -3.072 7.630 8.851 1.00 93.56 200 SER A C 1
ATOM 1635 O O . SER A 1 200 ? -2.205 8.165 8.164 1.00 93.56 200 SER A O 1
ATOM 1637 N N . THR A 1 201 ? -3.330 6.323 8.771 1.00 90.88 201 THR A N 1
ATOM 1638 C CA . THR A 1 201 ? -2.637 5.381 7.883 1.00 90.88 201 THR A CA 1
ATOM 1639 C C . THR A 1 201 ? -2.714 5.817 6.422 1.00 90.88 201 THR A C 1
ATOM 1641 O O . THR A 1 201 ? -1.690 5.869 5.745 1.00 90.88 201 THR A O 1
ATOM 1644 N N . TYR A 1 202 ? -3.905 6.179 5.938 1.00 92.25 202 TYR A N 1
ATOM 1645 C CA . TYR A 1 202 ? -4.080 6.658 4.567 1.00 92.25 202 TYR A CA 1
ATOM 1646 C C . TYR A 1 202 ? -3.238 7.911 4.287 1.00 92.25 202 TYR A C 1
ATOM 1648 O O . TYR A 1 202 ? -2.556 7.985 3.266 1.00 92.25 202 TYR A O 1
ATOM 1656 N N . VAL A 1 203 ? -3.239 8.876 5.213 1.00 94.31 203 VAL A N 1
ATOM 1657 C CA . VAL A 1 203 ? -2.437 10.102 5.091 1.00 94.31 203 VAL A CA 1
ATOM 1658 C C . VAL A 1 203 ? -0.942 9.791 5.071 1.00 94.31 203 VAL A C 1
ATOM 1660 O O . VAL A 1 203 ? -0.224 10.366 4.256 1.00 94.31 203 VAL A O 1
ATOM 1663 N N . GLN A 1 204 ? -0.465 8.875 5.916 1.00 91.12 204 GLN A N 1
ATOM 1664 C CA . GLN A 1 204 ? 0.946 8.480 5.942 1.00 91.12 204 GLN A CA 1
ATOM 1665 C C . GLN A 1 204 ? 1.381 7.843 4.619 1.00 91.12 204 GLN A C 1
ATOM 1667 O O . GLN A 1 204 ? 2.355 8.299 4.025 1.00 91.12 204 GLN A O 1
ATOM 1672 N N . ILE A 1 205 ? 0.620 6.867 4.109 1.00 89.81 205 ILE A N 1
ATOM 1673 C CA . ILE A 1 205 ? 0.915 6.210 2.827 1.00 89.81 205 ILE A CA 1
ATOM 1674 C C . ILE A 1 205 ? 0.887 7.228 1.683 1.00 89.81 205 ILE A C 1
ATOM 1676 O O . ILE A 1 205 ? 1.822 7.294 0.886 1.00 89.81 205 ILE A O 1
ATOM 1680 N N . SER A 1 206 ? -0.152 8.065 1.622 1.00 91.81 206 SER A N 1
ATOM 1681 C CA . SER A 1 206 ? -0.275 9.104 0.596 1.00 91.81 206 SER A CA 1
ATOM 1682 C C . SER A 1 206 ? 0.889 10.098 0.651 1.00 91.81 206 SER A C 1
ATOM 1684 O O . SER A 1 206 ? 1.456 10.447 -0.382 1.00 91.81 206 SER A O 1
ATOM 1686 N N . SER A 1 207 ? 1.298 10.514 1.851 1.00 93.12 207 SER A N 1
ATOM 1687 C CA . SER A 1 207 ? 2.456 11.387 2.056 1.00 93.12 207 SER A CA 1
ATOM 1688 C C . SER A 1 207 ? 3.753 10.743 1.555 1.00 93.12 207 SER A C 1
ATOM 1690 O O . SER A 1 207 ? 4.507 11.384 0.824 1.00 93.12 207 SER A O 1
ATOM 1692 N N . SER A 1 208 ? 3.987 9.464 1.867 1.00 90.31 208 SER A N 1
ATOM 1693 C CA . SER A 1 208 ? 5.156 8.718 1.386 1.00 90.31 208 SER A CA 1
ATOM 1694 C C . SER A 1 208 ? 5.192 8.602 -0.139 1.00 90.31 208 SER A C 1
ATOM 1696 O O . SER A 1 208 ? 6.242 8.825 -0.740 1.00 90.31 208 SER A O 1
ATOM 1698 N N . LEU A 1 209 ? 4.056 8.312 -0.782 1.00 89.81 209 LEU A N 1
ATOM 1699 C CA . LEU A 1 209 ? 3.967 8.247 -2.245 1.00 89.81 209 LEU A CA 1
ATOM 1700 C C . LEU A 1 209 ? 4.227 9.617 -2.887 1.00 89.81 209 LEU A C 1
ATOM 1702 O O . LEU A 1 209 ? 5.045 9.721 -3.800 1.00 89.81 209 LEU A O 1
ATOM 1706 N N . ASN A 1 210 ? 3.605 10.677 -2.364 1.00 89.38 210 ASN A N 1
ATOM 1707 C CA . ASN A 1 210 ? 3.823 12.042 -2.847 1.00 89.38 210 ASN A CA 1
ATOM 1708 C C . ASN A 1 210 ? 5.288 12.470 -2.693 1.00 89.38 210 ASN A C 1
ATOM 1710 O O . ASN A 1 210 ? 5.854 13.085 -3.593 1.00 89.38 210 ASN A O 1
ATOM 1714 N N . PHE A 1 211 ? 5.925 12.122 -1.575 1.00 89.00 211 PHE A N 1
ATOM 1715 C CA . PHE A 1 211 ? 7.340 12.400 -1.346 1.00 89.00 211 PHE A CA 1
ATOM 1716 C C . PHE A 1 211 ? 8.236 11.733 -2.399 1.00 89.00 211 PHE A C 1
ATOM 1718 O O . PHE A 1 211 ? 9.132 12.390 -2.929 1.00 89.00 211 PHE A O 1
ATOM 1725 N N . MET A 1 212 ? 7.959 10.476 -2.764 1.00 84.81 212 MET A N 1
ATOM 1726 C CA . MET A 1 212 ? 8.687 9.772 -3.829 1.00 84.81 212 MET A CA 1
ATOM 1727 C C . MET A 1 212 ? 8.535 10.461 -5.191 1.00 84.81 212 MET A C 1
ATOM 1729 O O . MET A 1 212 ? 9.529 10.641 -5.899 1.00 84.81 212 MET A O 1
ATOM 1733 N N . GLN A 1 213 ? 7.327 10.909 -5.545 1.00 83.75 213 GLN A N 1
ATOM 1734 C CA . GLN A 1 213 ? 7.095 11.661 -6.785 1.00 83.75 213 GLN A CA 1
ATOM 1735 C C . GLN A 1 213 ? 7.833 13.002 -6.778 1.00 83.75 213 GLN A C 1
ATOM 1737 O O . GLN A 1 213 ? 8.547 13.318 -7.731 1.00 83.75 213 GLN A O 1
ATOM 1742 N N . ILE A 1 214 ? 7.724 13.763 -5.683 1.00 83.19 214 ILE A N 1
ATOM 1743 C CA . ILE A 1 214 ? 8.368 15.074 -5.537 1.00 83.19 214 ILE A CA 1
ATOM 1744 C C . ILE A 1 214 ? 9.884 14.943 -5.624 1.00 83.19 214 ILE A C 1
ATOM 1746 O O . ILE A 1 214 ? 10.515 15.729 -6.329 1.00 83.19 214 ILE A O 1
ATOM 1750 N N . ILE A 1 215 ? 10.492 13.968 -4.942 1.00 80.62 215 ILE A N 1
ATOM 1751 C CA . ILE A 1 215 ? 11.942 13.757 -5.027 1.00 80.62 215 ILE A CA 1
ATOM 1752 C C . ILE A 1 215 ? 12.346 13.426 -6.455 1.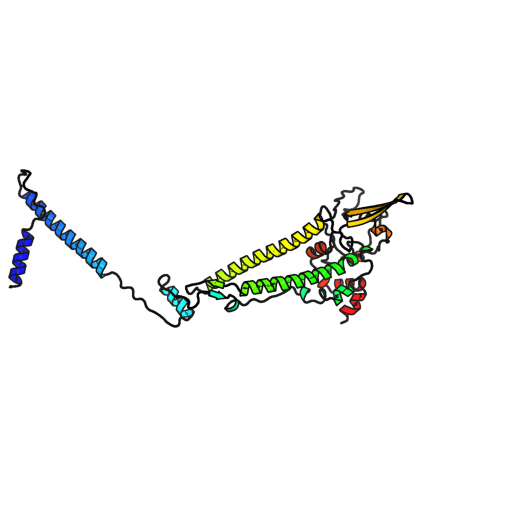00 80.62 215 ILE A C 1
ATOM 1754 O O . ILE A 1 215 ? 13.307 14.007 -6.957 1.00 80.62 215 ILE A O 1
ATOM 1758 N N . THR A 1 216 ? 11.603 12.542 -7.116 1.00 75.38 216 THR A N 1
ATOM 1759 C CA . THR A 1 216 ? 11.964 12.088 -8.459 1.00 75.38 216 THR A CA 1
ATOM 1760 C C . THR A 1 216 ? 11.867 13.218 -9.487 1.00 75.38 216 THR A C 1
ATOM 1762 O O . THR A 1 216 ? 12.741 13.341 -10.341 1.00 75.38 216 THR A O 1
ATOM 1765 N N . GLN A 1 217 ? 10.876 14.104 -9.356 1.00 72.81 217 GLN A N 1
ATOM 1766 C CA . GLN A 1 217 ? 10.714 15.281 -10.218 1.00 72.81 217 GLN A CA 1
ATOM 1767 C C . GLN A 1 217 ? 11.708 16.408 -9.885 1.00 72.81 217 GLN A C 1
ATOM 1769 O O . GLN A 1 217 ? 12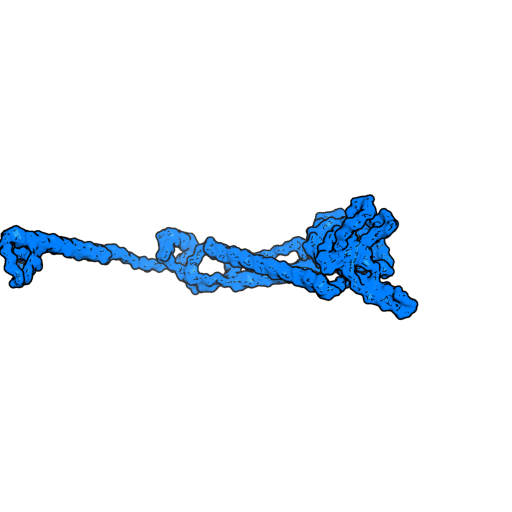.339 16.964 -10.780 1.00 72.81 217 GLN A O 1
ATOM 1774 N N . SER A 1 218 ? 11.875 16.749 -8.603 1.00 69.94 218 SER A N 1
ATOM 1775 C CA . SER A 1 218 ? 12.698 17.895 -8.173 1.00 69.94 218 SER A CA 1
ATOM 1776 C C . SER A 1 218 ? 14.201 17.639 -8.240 1.00 69.94 218 SER A C 1
ATOM 1778 O O . SER A 1 218 ? 14.972 18.560 -8.501 1.00 69.94 218 SER A O 1
ATOM 1780 N N . SER A 1 219 ? 14.632 16.398 -8.010 1.00 65.06 219 SER A N 1
ATOM 1781 C CA . SER A 1 219 ? 16.055 16.067 -7.886 1.00 65.06 219 SER A CA 1
ATOM 1782 C C . SER A 1 219 ? 16.713 15.733 -9.226 1.00 65.06 219 SER A C 1
ATOM 1784 O O . SER A 1 219 ? 17.895 15.405 -9.245 1.00 65.06 219 SER A O 1
ATOM 1786 N N . SER A 1 220 ? 15.970 15.800 -10.343 1.00 68.38 220 SER A N 1
ATOM 1787 C CA . SER A 1 220 ? 16.441 15.374 -11.675 1.00 68.38 220 SER A CA 1
ATOM 1788 C C . SER A 1 220 ? 17.092 13.982 -11.653 1.00 68.38 220 SER A C 1
ATOM 1790 O O . SER A 1 220 ? 18.055 13.725 -12.375 1.00 68.38 220 SER A O 1
ATOM 1792 N N . LEU A 1 221 ? 16.603 13.085 -10.784 1.00 77.31 221 LEU A N 1
ATOM 1793 C CA . LEU A 1 221 ? 17.119 11.723 -10.692 1.00 77.31 221 LEU A CA 1
ATOM 1794 C C . LEU A 1 221 ? 16.778 11.002 -11.986 1.00 77.31 221 LEU A C 1
ATOM 1796 O O . LEU A 1 221 ? 15.612 10.721 -12.244 1.00 77.31 221 LEU A O 1
ATOM 1800 N N . ILE A 1 222 ? 17.789 10.702 -12.793 1.00 77.94 222 ILE A N 1
ATOM 1801 C CA . ILE A 1 222 ? 17.602 9.983 -14.050 1.00 77.94 222 ILE A CA 1
ATOM 1802 C C . ILE A 1 222 ? 17.223 8.544 -13.708 1.00 77.94 222 ILE A C 1
ATOM 1804 O O . ILE A 1 222 ? 17.953 7.840 -13.006 1.00 77.94 222 ILE A O 1
ATOM 1808 N N . SER A 1 223 ? 16.048 8.122 -14.165 1.00 81.38 223 SER A N 1
ATOM 1809 C CA . SER A 1 223 ? 15.622 6.732 -14.041 1.00 81.38 223 SER A CA 1
ATOM 1810 C C . SER A 1 223 ? 16.612 5.828 -14.774 1.00 81.38 223 SER A C 1
ATOM 1812 O O . SER A 1 223 ? 17.112 6.177 -15.838 1.00 81.38 223 SER A O 1
ATOM 1814 N N . ALA A 1 224 ? 16.862 4.628 -14.250 1.00 82.50 224 ALA A N 1
ATOM 1815 C CA . ALA A 1 224 ? 17.779 3.677 -14.890 1.00 82.50 224 ALA A CA 1
ATOM 1816 C C . ALA A 1 224 ? 17.350 3.271 -16.316 1.00 82.50 224 ALA A C 1
ATOM 1818 O O . ALA A 1 224 ? 18.160 2.747 -17.075 1.00 82.50 224 ALA A O 1
ATOM 1819 N N . LEU A 1 225 ? 16.080 3.504 -16.661 1.00 82.56 225 LEU A N 1
ATOM 1820 C CA . LEU A 1 225 ? 15.498 3.236 -17.971 1.00 82.56 225 LEU A CA 1
ATOM 1821 C C . LEU A 1 225 ? 15.466 4.467 -18.894 1.00 82.56 225 LEU A C 1
ATOM 1823 O O . LEU A 1 225 ? 15.043 4.319 -20.037 1.00 82.56 225 LEU A O 1
ATOM 1827 N N . ASN A 1 226 ? 15.915 5.642 -18.431 1.00 80.31 226 ASN A N 1
ATOM 1828 C CA . ASN A 1 226 ? 15.877 6.922 -19.154 1.00 80.31 226 ASN A CA 1
ATOM 1829 C C . ASN A 1 226 ? 14.457 7.357 -19.585 1.00 80.31 226 ASN A C 1
ATOM 1831 O O . ASN A 1 226 ? 14.268 7.947 -20.642 1.00 80.31 226 ASN A O 1
ATOM 1835 N N . THR A 1 227 ? 13.433 7.064 -18.773 1.00 83.38 227 THR A N 1
ATOM 1836 C CA . THR A 1 227 ? 12.024 7.386 -19.086 1.00 83.38 227 THR A CA 1
ATOM 1837 C C . THR A 1 227 ? 11.614 8.817 -18.724 1.00 83.38 227 THR A C 1
ATOM 1839 O O . THR A 1 227 ? 10.593 9.307 -19.203 1.00 83.38 227 THR A O 1
ATOM 1842 N N . ASN A 1 228 ? 12.377 9.480 -17.848 1.00 83.12 228 ASN A N 1
ATOM 1843 C CA . ASN A 1 228 ? 12.131 10.856 -17.400 1.00 83.12 228 ASN A CA 1
ATOM 1844 C C . ASN A 1 228 ? 13.157 11.870 -17.918 1.00 83.12 228 ASN A C 1
ATOM 1846 O O . ASN A 1 228 ? 12.896 13.074 -17.875 1.00 83.12 228 ASN A O 1
ATOM 1850 N N . ALA A 1 229 ? 14.320 11.399 -18.351 1.00 81.19 229 ALA A N 1
ATOM 1851 C CA . ALA A 1 229 ? 15.372 12.199 -18.947 1.00 81.19 229 ALA A CA 1
ATOM 1852 C C . ALA A 1 229 ? 16.193 11.315 -19.879 1.00 81.19 229 ALA A C 1
ATOM 1854 O O . ALA A 1 229 ? 16.389 10.131 -19.597 1.00 81.19 229 ALA A O 1
ATOM 1855 N N . HIS A 1 230 ? 16.718 11.908 -20.940 1.00 76.31 230 HIS A N 1
ATOM 1856 C CA . HIS A 1 230 ? 17.669 11.267 -21.835 1.00 76.31 230 HIS A CA 1
ATOM 1857 C C . HIS A 1 230 ? 18.987 12.045 -21.830 1.00 76.31 230 HIS A C 1
ATOM 1859 O O . HIS A 1 230 ? 19.075 13.210 -21.427 1.00 76.31 230 HIS A O 1
ATOM 1865 N N . LEU A 1 231 ? 20.040 11.348 -22.236 1.00 75.25 231 LEU A N 1
ATOM 1866 C CA . LEU A 1 231 ? 21.386 11.888 -22.352 1.00 75.25 231 LEU A CA 1
ATOM 1867 C C . LEU A 1 231 ? 21.629 12.134 -23.831 1.00 75.25 231 LEU A C 1
ATOM 1869 O O . LEU A 1 231 ? 21.556 11.175 -24.585 1.00 75.25 231 LEU A O 1
ATOM 1873 N N . SER A 1 232 ? 21.928 13.361 -24.241 1.00 73.19 232 SER A N 1
ATOM 1874 C CA . SER A 1 232 ? 22.309 13.677 -25.618 1.00 73.19 232 SER A CA 1
ATOM 1875 C C . SER A 1 232 ? 23.810 13.947 -25.698 1.00 73.19 232 SER A C 1
ATOM 1877 O O . SER A 1 232 ? 24.390 14.624 -24.844 1.00 73.19 232 SER A O 1
ATOM 1879 N N . ILE A 1 233 ? 24.464 13.348 -26.695 1.00 77.31 233 ILE A N 1
ATOM 1880 C CA . ILE A 1 233 ? 25.877 13.589 -26.992 1.00 77.31 233 ILE A CA 1
ATOM 1881 C C . ILE A 1 233 ? 25.943 14.257 -28.356 1.00 77.31 233 ILE A C 1
ATOM 1883 O O . ILE A 1 233 ? 25.667 13.620 -29.370 1.00 77.31 233 ILE A O 1
ATOM 1887 N N . THR A 1 234 ? 26.335 15.526 -28.373 1.00 77.25 234 THR A N 1
ATOM 1888 C CA . THR A 1 234 ? 26.451 16.313 -29.604 1.00 77.25 234 THR A CA 1
ATOM 1889 C C . THR A 1 234 ? 27.911 16.651 -29.855 1.00 77.25 234 THR A C 1
ATOM 1891 O O . THR A 1 234 ? 28.599 17.173 -28.979 1.00 77.25 234 THR A O 1
ATOM 1894 N N . GLU A 1 235 ? 28.393 16.347 -31.053 1.00 79.00 235 GLU A N 1
ATOM 1895 C CA . GLU A 1 235 ? 29.717 16.756 -31.517 1.00 79.00 235 GLU A CA 1
ATOM 1896 C C . GLU A 1 235 ? 29.630 18.190 -32.061 1.00 79.00 235 GLU A C 1
ATOM 1898 O O . GLU A 1 235 ? 28.833 18.460 -32.960 1.00 79.00 235 GLU A O 1
ATOM 1903 N N . GLU A 1 236 ? 30.399 19.122 -31.491 1.00 75.88 236 GLU A N 1
ATOM 1904 C CA . GLU A 1 236 ? 30.467 20.505 -32.003 1.00 75.88 236 GLU A CA 1
ATOM 1905 C C . GLU A 1 236 ? 31.537 20.634 -33.100 1.00 75.88 236 GLU A C 1
ATOM 1907 O O . GLU A 1 236 ? 31.298 21.279 -34.115 1.00 75.88 236 GLU A O 1
ATOM 1912 N N . ASP A 1 237 ? 32.671 19.946 -32.921 1.00 78.62 237 ASP A N 1
ATOM 1913 C CA . ASP A 1 237 ? 33.803 19.812 -33.848 1.00 78.62 237 ASP A CA 1
ATOM 1914 C C . ASP A 1 237 ? 34.448 18.421 -33.645 1.00 78.62 237 ASP A C 1
ATOM 1916 O O . ASP A 1 237 ? 34.249 17.823 -32.589 1.00 78.62 237 ASP A O 1
ATOM 1920 N N . ASN A 1 238 ? 35.307 17.957 -34.571 1.00 79.12 238 ASN A N 1
ATOM 1921 C CA . ASN A 1 238 ? 35.997 16.637 -34.568 1.00 79.12 238 ASN A CA 1
ATOM 1922 C C . ASN A 1 238 ? 36.773 16.240 -33.277 1.00 79.12 238 ASN A C 1
ATOM 1924 O O . ASN A 1 238 ? 37.398 15.177 -33.233 1.00 79.12 238 ASN A O 1
ATOM 1928 N N . GLU A 1 239 ? 36.820 17.096 -32.255 1.00 80.31 239 GLU A N 1
ATOM 1929 C CA . GLU A 1 239 ? 37.542 16.880 -30.995 1.00 80.31 239 GLU A CA 1
ATOM 1930 C C . GLU A 1 239 ? 36.712 17.202 -29.734 1.00 80.31 239 GLU A C 1
ATOM 1932 O O . GLU A 1 239 ? 37.156 16.881 -28.629 1.00 80.31 239 GLU A O 1
ATOM 1937 N N . THR A 1 240 ? 35.520 17.807 -29.861 1.00 82.44 240 THR A N 1
ATOM 1938 C CA . THR A 1 240 ? 34.725 18.271 -28.709 1.00 82.44 240 THR A CA 1
ATOM 1939 C C . THR A 1 240 ? 33.319 17.685 -28.722 1.00 82.44 240 THR A C 1
ATOM 1941 O O . THR A 1 240 ? 32.534 17.917 -29.641 1.00 82.44 240 THR A O 1
ATOM 1944 N N . PHE A 1 241 ? 32.988 16.980 -27.640 1.00 81.38 241 PHE A N 1
ATOM 1945 C CA . PHE A 1 241 ? 31.667 16.409 -27.397 1.00 81.38 241 PHE A CA 1
ATOM 1946 C C . PHE A 1 241 ? 30.987 17.132 -26.235 1.00 81.38 241 PHE A C 1
ATOM 1948 O O . PHE A 1 241 ? 31.563 17.268 -25.153 1.00 81.38 241 PHE A O 1
ATOM 1955 N N . TYR A 1 242 ? 29.740 17.541 -26.443 1.00 80.25 242 TYR A N 1
ATOM 1956 C CA . TYR A 1 242 ? 28.853 18.040 -25.404 1.00 80.25 242 TYR A CA 1
ATOM 1957 C C . TYR A 1 242 ? 27.971 16.909 -24.918 1.00 80.25 242 TYR A C 1
ATOM 1959 O O . TYR A 1 242 ? 27.271 16.287 -25.708 1.00 80.25 242 TYR A O 1
ATOM 1967 N N . LEU A 1 243 ? 27.991 16.672 -23.610 1.00 81.06 243 LEU A N 1
ATOM 1968 C CA . LEU A 1 243 ? 26.983 15.863 -22.945 1.00 81.06 243 LEU A CA 1
ATOM 1969 C C . LEU A 1 243 ? 25.919 16.808 -22.389 1.00 81.06 243 LEU A C 1
ATOM 1971 O O . LEU A 1 243 ? 26.214 17.613 -21.502 1.00 81.06 243 LEU A O 1
ATOM 1975 N N . ALA A 1 244 ? 24.699 16.701 -22.896 1.00 78.62 244 ALA A N 1
ATOM 1976 C CA . ALA A 1 244 ? 23.537 17.374 -22.347 1.00 78.62 244 ALA A CA 1
ATOM 1977 C C . ALA A 1 244 ? 22.574 16.350 -21.739 1.00 78.62 244 ALA A C 1
ATOM 1979 O O . ALA A 1 244 ? 22.530 15.180 -22.115 1.00 78.62 244 ALA A O 1
ATOM 1980 N N . ILE A 1 245 ? 21.843 16.803 -20.726 1.00 79.69 245 ILE A N 1
ATOM 1981 C CA . ILE A 1 245 ? 20.789 16.033 -20.077 1.00 79.69 245 ILE A CA 1
ATOM 1982 C C . ILE A 1 245 ? 19.528 16.853 -20.244 1.00 79.69 245 ILE A C 1
ATOM 1984 O O . ILE A 1 245 ? 19.455 17.979 -19.744 1.00 79.69 245 ILE A O 1
ATOM 1988 N N . SER A 1 246 ? 18.553 16.284 -20.932 1.00 77.56 246 SER A N 1
ATOM 1989 C CA . SER A 1 246 ? 17.284 16.944 -21.196 1.00 77.56 246 SER A CA 1
ATOM 1990 C C . SER A 1 246 ? 16.151 16.088 -20.624 1.00 77.56 246 SER A C 1
ATOM 1992 O O . SER A 1 246 ? 16.247 14.858 -20.605 1.00 77.56 246 SER A O 1
ATOM 1994 N N . PRO A 1 247 ? 15.085 16.708 -20.090 1.00 79.19 247 PRO A N 1
ATOM 1995 C CA . PRO A 1 247 ? 13.916 15.964 -19.647 1.00 79.19 247 PRO A CA 1
ATOM 1996 C C . PRO A 1 247 ? 13.231 15.312 -20.850 1.00 79.19 247 PRO A C 1
ATOM 1998 O O . PRO A 1 247 ? 13.195 15.886 -21.936 1.00 79.19 247 PRO A O 1
ATOM 2001 N N . THR A 1 248 ? 12.627 14.146 -20.637 1.00 77.00 248 THR A N 1
ATOM 2002 C CA . THR A 1 248 ? 11.802 13.506 -21.663 1.00 77.00 248 THR A CA 1
ATOM 2003 C C . THR A 1 248 ? 10.556 14.354 -21.920 1.00 77.00 248 THR A C 1
ATOM 2005 O O . THR A 1 248 ? 9.871 14.779 -20.980 1.00 77.00 248 THR A O 1
ATOM 2008 N N . ILE A 1 249 ? 10.262 14.597 -23.197 1.00 72.00 249 ILE A N 1
ATOM 2009 C CA . ILE A 1 249 ? 9.130 15.400 -23.662 1.00 72.00 249 ILE A CA 1
ATOM 2010 C C . ILE A 1 249 ? 8.169 14.509 -24.452 1.00 72.00 249 ILE A C 1
ATOM 2012 O O . ILE A 1 249 ? 8.607 13.762 -25.321 1.00 72.00 249 ILE A O 1
ATOM 2016 N N . TYR A 1 250 ? 6.868 14.641 -24.186 1.00 68.69 250 TYR A N 1
ATOM 2017 C CA . TYR A 1 250 ? 5.784 13.966 -24.894 1.00 68.69 250 TYR A CA 1
ATOM 2018 C C . TYR A 1 250 ? 4.997 14.938 -25.769 1.00 68.69 250 TYR A C 1
ATOM 2020 O O . TYR A 1 250 ? 4.580 16.011 -25.318 1.00 68.69 250 TYR A O 1
ATOM 2028 N N . TYR A 1 251 ? 4.697 14.497 -26.990 1.00 60.75 251 TYR A N 1
ATOM 2029 C CA . TYR A 1 251 ? 3.805 15.192 -27.911 1.00 60.75 251 TYR A CA 1
ATOM 2030 C C . TYR A 1 251 ? 2.502 14.418 -28.086 1.00 60.75 251 TYR A C 1
ATOM 2032 O O . TYR A 1 251 ? 2.488 13.270 -28.537 1.00 60.75 251 TYR A O 1
ATOM 2040 N N . ARG A 1 252 ? 1.369 15.061 -27.787 1.00 55.25 252 ARG A N 1
ATOM 2041 C CA . ARG A 1 252 ? 0.060 14.514 -28.153 1.00 55.25 252 ARG A CA 1
ATOM 2042 C C . ARG A 1 252 ? -0.272 14.919 -29.586 1.00 55.25 252 ARG A C 1
ATOM 2044 O O . ARG A 1 252 ? -0.475 16.094 -29.878 1.00 55.25 252 ARG A O 1
ATOM 2051 N N . LYS A 1 253 ? -0.398 13.943 -30.486 1.00 53.06 253 LYS A N 1
ATOM 2052 C CA . LYS A 1 253 ? -0.880 14.203 -31.847 1.00 53.06 253 LYS A CA 1
ATOM 2053 C C . LYS A 1 253 ? -2.407 14.279 -31.878 1.00 53.06 253 LYS A C 1
ATOM 2055 O O . LYS A 1 253 ? -3.078 13.254 -31.966 1.00 53.06 253 LYS A O 1
ATOM 2060 N N . ASN A 1 254 ? -2.949 15.491 -31.903 1.00 47.12 254 ASN A N 1
ATOM 2061 C CA . ASN A 1 254 ? -4.305 15.725 -32.399 1.00 47.12 254 ASN A CA 1
ATOM 2062 C C . ASN A 1 254 ? -4.235 15.801 -33.945 1.00 47.12 254 ASN A C 1
ATOM 2064 O O . ASN A 1 254 ? -3.580 16.672 -34.504 1.00 47.12 254 ASN A O 1
ATOM 2068 N N . MET A 1 255 ? -4.823 14.839 -34.664 1.00 46.03 255 MET A N 1
ATOM 2069 C CA . MET A 1 255 ? -4.901 14.813 -36.147 1.00 46.03 255 MET A CA 1
ATOM 2070 C C . MET A 1 255 ? -5.641 16.046 -36.740 1.00 46.03 255 MET A C 1
ATOM 2072 O O . MET A 1 255 ? -6.394 16.675 -36.001 1.00 46.03 255 MET A O 1
ATOM 2076 N N . PRO A 1 256 ? -5.633 16.325 -38.075 1.00 44.22 256 PRO A N 1
ATOM 2077 C CA . PRO A 1 256 ? -4.741 15.931 -39.171 1.00 44.22 256 PRO A CA 1
ATOM 2078 C C . PRO A 1 256 ? -4.356 17.153 -40.050 1.00 44.22 256 PRO A C 1
ATOM 2080 O O . PRO A 1 256 ? -4.476 17.111 -41.271 1.00 44.22 256 PRO A O 1
ATOM 2083 N N . LEU A 1 257 ? -3.971 18.285 -39.470 1.00 41.12 257 LEU A N 1
ATOM 2084 C CA . LEU A 1 257 ? -3.507 19.456 -40.221 1.00 41.12 257 LEU A CA 1
ATOM 2085 C C . LEU A 1 257 ? -2.283 20.007 -39.500 1.00 41.12 257 LEU A C 1
ATOM 2087 O O . LEU A 1 257 ? -2.245 19.961 -38.280 1.00 41.12 257 LEU A O 1
ATOM 2091 N N . PHE A 1 258 ? -1.295 20.470 -40.267 1.00 46.41 258 PHE A N 1
ATOM 2092 C CA . PHE A 1 258 ? 0.010 21.016 -39.861 1.00 46.41 258 PHE A CA 1
ATOM 2093 C C . PHE A 1 258 ? -0.089 22.274 -38.968 1.00 46.41 258 PHE A C 1
ATOM 2095 O O . PHE A 1 258 ? 0.497 23.315 -39.254 1.00 46.41 258 PHE A O 1
ATOM 2102 N N . VAL A 1 259 ? -0.864 22.201 -37.895 1.00 40.62 259 VAL A N 1
ATOM 2103 C CA . VAL A 1 259 ? -0.935 23.180 -36.826 1.00 40.62 259 VAL A CA 1
ATOM 2104 C C . VAL A 1 259 ? -0.486 22.424 -35.589 1.00 40.62 259 VAL A C 1
ATOM 2106 O O . VAL A 1 259 ? -1.200 21.568 -35.074 1.00 40.62 259 VAL A O 1
ATOM 2109 N N . PHE A 1 260 ? 0.747 22.699 -35.177 1.00 46.59 260 PHE A N 1
ATOM 2110 C CA . PHE A 1 260 ? 1.293 22.285 -33.895 1.00 46.59 260 PHE A CA 1
ATOM 2111 C C . PHE A 1 260 ? 0.508 23.000 -32.790 1.00 46.59 260 PHE A C 1
ATOM 2113 O O . PHE A 1 260 ? 0.969 23.994 -32.240 1.00 46.59 260 PHE A O 1
ATOM 2120 N N . ASP A 1 261 ? -0.695 22.525 -32.478 1.00 45.19 261 ASP A N 1
ATOM 2121 C CA . ASP A 1 261 ? -1.310 22.789 -31.177 1.00 45.19 261 ASP A CA 1
ATOM 2122 C C . ASP A 1 261 ? -0.644 21.811 -30.199 1.00 45.19 261 ASP A C 1
ATOM 2124 O O . ASP A 1 261 ? -1.180 20.766 -29.830 1.00 45.19 261 ASP A O 1
ATOM 2128 N N . THR A 1 262 ? 0.653 22.037 -29.971 1.00 52.28 262 THR A N 1
ATOM 2129 C CA . THR A 1 262 ? 1.513 21.137 -29.210 1.00 52.28 262 THR A CA 1
ATOM 2130 C C . THR A 1 262 ? 1.363 21.476 -27.747 1.00 52.28 262 THR A C 1
ATOM 2132 O O . THR A 1 262 ? 2.093 22.319 -27.222 1.00 52.28 262 THR A O 1
ATOM 2135 N N . ASP A 1 263 ? 0.448 20.791 -27.076 1.00 56.72 263 ASP A N 1
ATOM 2136 C CA . ASP A 1 263 ? 0.603 20.582 -25.646 1.00 56.72 263 ASP A CA 1
ATOM 2137 C C . ASP A 1 263 ? 1.900 19.776 -25.453 1.00 56.72 263 ASP A C 1
ATOM 2139 O O . ASP A 1 263 ? 1.941 18.559 -25.651 1.00 56.72 263 ASP A O 1
ATOM 2143 N N . ILE A 1 264 ? 2.994 20.493 -25.185 1.00 62.03 264 ILE A N 1
ATOM 2144 C CA . ILE A 1 264 ? 4.303 19.927 -24.866 1.00 62.03 264 ILE A CA 1
ATOM 2145 C C . ILE A 1 264 ? 4.252 19.529 -23.400 1.00 62.03 264 ILE A C 1
ATOM 2147 O O . ILE A 1 264 ? 4.202 20.394 -22.521 1.00 62.03 264 ILE A O 1
ATOM 2151 N N . TYR A 1 265 ? 4.294 18.230 -23.129 1.00 69.81 265 TYR A N 1
ATOM 2152 C CA . TYR A 1 265 ? 4.377 17.753 -21.760 1.00 69.81 265 TYR A CA 1
ATOM 2153 C C . TYR A 1 265 ? 5.786 17.263 -21.475 1.00 69.81 265 TYR A C 1
ATOM 2155 O O . TYR A 1 265 ? 6.224 16.248 -22.002 1.00 69.81 265 TYR A O 1
ATOM 2163 N N . SER A 1 266 ? 6.509 18.006 -20.649 1.00 76.75 266 SER A N 1
ATOM 2164 C CA . SER A 1 266 ? 7.856 17.641 -20.228 1.00 76.75 266 SER A CA 1
ATOM 2165 C C . SER A 1 266 ? 7.821 17.024 -18.836 1.00 76.75 266 SER A C 1
ATOM 2167 O O . SER A 1 266 ? 7.125 17.538 -17.955 1.00 76.75 266 SER A O 1
ATOM 2169 N N . CYS A 1 267 ? 8.602 15.967 -18.608 1.00 78.75 267 CYS A N 1
ATOM 2170 C CA . CYS A 1 267 ? 8.638 15.255 -17.327 1.00 78.75 267 CYS A CA 1
ATOM 2171 C C . CYS A 1 267 ? 9.074 16.097 -16.125 1.00 78.75 267 CYS A C 1
ATOM 2173 O O . CYS A 1 267 ? 8.813 15.718 -14.986 1.00 78.75 267 CYS A O 1
ATOM 2175 N N . ASN A 1 268 ? 9.706 17.247 -16.359 1.00 74.94 268 ASN A N 1
ATOM 2176 C CA . ASN A 1 268 ? 10.041 18.218 -15.315 1.00 74.94 268 ASN A CA 1
ATOM 2177 C C . ASN A 1 268 ? 8.889 19.183 -14.962 1.00 74.94 268 ASN A C 1
ATOM 2179 O O . ASN A 1 268 ? 8.996 19.905 -13.974 1.00 74.94 268 ASN A O 1
ATOM 2183 N N . LEU A 1 269 ? 7.817 19.231 -15.761 1.00 72.75 269 LEU A N 1
ATOM 2184 C CA . LEU A 1 269 ? 6.686 20.150 -15.586 1.00 72.75 269 LEU A CA 1
ATOM 2185 C C . LEU A 1 269 ? 5.396 19.416 -15.225 1.00 72.75 269 LEU A C 1
ATOM 2187 O O . LEU A 1 269 ? 4.670 19.850 -14.332 1.00 72.75 269 LEU A O 1
ATOM 2191 N N . VAL A 1 270 ? 5.089 18.329 -15.935 1.00 74.62 270 VAL A N 1
ATOM 2192 C CA . VAL A 1 270 ? 3.852 17.565 -15.761 1.00 74.62 270 VAL A CA 1
ATOM 2193 C C . VAL A 1 270 ? 4.154 16.084 -15.930 1.00 74.62 270 VAL A C 1
ATOM 2195 O O . VAL A 1 270 ? 4.755 15.666 -16.921 1.00 74.62 270 VAL A O 1
ATOM 2198 N N . ASN A 1 271 ? 3.681 15.276 -14.983 1.00 75.50 271 ASN A N 1
ATOM 2199 C CA . ASN A 1 271 ? 3.709 13.831 -15.134 1.00 75.50 271 ASN A CA 1
ATOM 2200 C C . ASN A 1 271 ? 2.729 13.418 -16.241 1.00 75.50 271 ASN A C 1
ATOM 2202 O O . ASN A 1 271 ? 1.512 13.542 -16.095 1.00 75.50 271 ASN A O 1
ATOM 2206 N N . SER A 1 272 ? 3.278 12.977 -17.365 1.00 76.69 272 SER A N 1
ATOM 2207 C CA . SER A 1 272 ? 2.499 12.600 -18.540 1.00 76.69 272 SER A CA 1
ATOM 2208 C C . SER A 1 272 ? 2.215 11.118 -18.494 1.00 76.69 272 SER A C 1
ATOM 2210 O O . SER A 1 272 ? 3.136 10.333 -18.309 1.00 76.69 272 SER A O 1
ATOM 2212 N N . LEU A 1 273 ? 0.952 10.743 -18.672 1.00 82.62 273 LEU A N 1
ATOM 2213 C CA . LEU A 1 273 ? 0.521 9.352 -18.685 1.00 82.62 273 LEU A CA 1
ATOM 2214 C C . LEU A 1 273 ? -0.008 9.006 -20.071 1.00 82.62 273 LEU A C 1
ATOM 2216 O O . LEU A 1 273 ? -0.857 9.718 -20.618 1.00 82.62 273 LEU A O 1
ATOM 2220 N N . VAL A 1 274 ? 0.491 7.911 -20.630 1.00 79.69 274 VAL A N 1
ATOM 2221 C CA . VAL A 1 274 ? 0.077 7.383 -21.931 1.00 79.69 274 VAL A CA 1
ATOM 2222 C C . VAL A 1 274 ? -0.167 5.878 -21.827 1.00 79.69 274 VAL A C 1
ATOM 2224 O O . VAL A 1 274 ? 0.502 5.216 -21.035 1.00 79.69 274 VAL A O 1
ATOM 2227 N N . PRO A 1 275 ? -1.102 5.311 -22.606 1.00 84.75 275 PRO A N 1
ATOM 2228 C CA . PRO A 1 275 ? -1.278 3.864 -22.661 1.00 84.75 275 PRO A CA 1
ATOM 2229 C C . PRO A 1 275 ? 0.020 3.153 -23.051 1.00 84.75 275 PRO A C 1
ATOM 2231 O O . PRO A 1 275 ? 0.673 3.542 -24.026 1.00 84.75 275 PRO A O 1
ATOM 2234 N N . SER A 1 276 ? 0.378 2.110 -22.303 1.00 88.50 276 SER A N 1
ATOM 2235 C CA . SER A 1 276 ? 1.499 1.243 -22.658 1.00 88.50 276 SER A CA 1
ATOM 2236 C C . SER A 1 276 ? 1.100 0.319 -23.806 1.00 88.50 276 SER A C 1
ATOM 2238 O O . SER A 1 276 ? -0.037 -0.143 -23.889 1.00 88.50 276 SER A O 1
ATOM 2240 N N . GLY A 1 277 ? 2.030 0.023 -24.706 1.00 88.56 277 GLY A N 1
ATOM 2241 C CA . GLY A 1 277 ? 1.769 -0.875 -25.831 1.00 88.56 277 GLY A CA 1
ATOM 2242 C C . GLY A 1 277 ? 3.035 -1.514 -26.368 1.00 88.56 277 GLY A C 1
ATOM 2243 O O . GLY A 1 277 ? 4.117 -1.283 -25.845 1.00 88.56 277 GLY A O 1
ATOM 2244 N N . PHE A 1 278 ? 2.915 -2.296 -27.432 1.00 87.38 278 PHE A N 1
ATOM 2245 C CA . PHE A 1 278 ? 4.069 -2.819 -28.158 1.00 87.38 278 PHE A CA 1
ATOM 2246 C C . PHE A 1 278 ? 4.227 -2.088 -29.484 1.00 87.38 278 PHE A C 1
ATOM 2248 O O . PHE A 1 278 ? 3.263 -1.933 -30.239 1.00 87.38 278 PHE A O 1
ATOM 2255 N N . TYR A 1 279 ? 5.447 -1.640 -29.772 1.00 80.38 279 TYR A N 1
ATOM 2256 C CA . TYR A 1 279 ? 5.737 -0.841 -30.955 1.00 80.38 279 TYR A CA 1
ATOM 2257 C C . TYR A 1 279 ? 6.776 -1.520 -31.847 1.00 80.38 279 TYR A C 1
ATOM 2259 O O . TYR A 1 279 ? 7.754 -2.118 -31.396 1.00 80.38 279 TYR A O 1
ATOM 2267 N N . SER A 1 280 ? 6.570 -1.432 -33.159 1.00 70.19 280 SER A N 1
ATOM 2268 C CA . SER A 1 280 ? 7.380 -2.154 -34.147 1.00 70.19 280 SER A CA 1
ATOM 2269 C C . SER A 1 280 ? 8.759 -1.542 -34.437 1.00 70.19 280 SER A C 1
ATOM 2271 O O . SER A 1 280 ? 9.492 -2.100 -35.249 1.00 70.19 280 SER A O 1
ATOM 2273 N N . ILE A 1 281 ? 9.105 -0.395 -33.842 1.00 63.31 281 ILE A N 1
ATOM 2274 C CA . ILE A 1 281 ? 10.350 0.333 -34.129 1.00 63.31 281 ILE A CA 1
ATOM 2275 C C . ILE A 1 281 ? 11.291 0.216 -32.921 1.00 63.31 281 ILE A C 1
ATOM 2277 O O . ILE A 1 281 ? 11.092 0.931 -31.940 1.00 63.31 281 ILE A O 1
ATOM 2281 N N . PRO A 1 282 ? 12.298 -0.678 -32.954 1.00 55.84 282 PRO A N 1
ATOM 2282 C CA . PRO A 1 282 ? 13.456 -0.537 -32.085 1.00 55.84 282 PRO A CA 1
ATOM 2283 C C . PRO A 1 282 ? 14.288 0.642 -32.599 1.00 55.84 282 PRO A C 1
ATOM 2285 O O . PRO A 1 282 ? 14.610 0.700 -33.790 1.00 55.84 282 PRO A O 1
ATOM 2288 N N . TYR A 1 283 ? 14.607 1.588 -31.724 1.00 57.59 283 TYR A N 1
ATOM 2289 C CA . TYR A 1 283 ? 15.478 2.700 -32.083 1.00 57.59 283 TYR A CA 1
ATOM 2290 C C . TYR A 1 283 ? 16.930 2.225 -32.153 1.00 57.59 283 TYR A C 1
ATOM 2292 O O . TYR A 1 283 ? 17.346 1.303 -31.440 1.00 57.59 283 TYR A O 1
ATOM 2300 N N . GLY A 1 284 ? 17.711 2.830 -33.047 1.00 50.62 284 GLY A N 1
ATOM 2301 C CA . GLY A 1 284 ? 19.149 2.612 -33.074 1.00 50.62 284 GLY A CA 1
ATOM 2302 C C . GLY A 1 284 ? 19.788 3.199 -31.816 1.00 50.62 284 GLY A C 1
ATOM 2303 O O . GLY A 1 284 ? 19.256 4.114 -31.199 1.00 50.62 284 GLY A O 1
ATOM 2304 N N . PHE A 1 285 ? 20.978 2.718 -31.450 1.00 48.06 285 PHE A N 1
ATOM 2305 C CA . PHE A 1 285 ? 21.732 3.261 -30.310 1.00 48.06 285 PHE A CA 1
ATOM 2306 C C . PHE A 1 285 ? 21.959 4.785 -30.410 1.00 48.06 285 PHE A C 1
ATOM 2308 O O . PHE A 1 285 ? 22.157 5.424 -29.389 1.00 48.06 285 PHE A O 1
ATOM 2315 N N . GLY A 1 286 ? 21.938 5.355 -31.624 1.00 46.59 286 GLY A N 1
ATOM 2316 C CA . GLY A 1 286 ? 22.053 6.795 -31.872 1.00 46.59 286 GLY A CA 1
ATOM 2317 C C . GLY A 1 286 ? 20.813 7.606 -31.485 1.00 46.59 286 GLY A C 1
ATOM 2318 O O . GLY A 1 286 ? 20.960 8.748 -31.074 1.00 46.59 286 GLY A O 1
ATOM 2319 N N . ASP A 1 287 ? 19.621 7.009 -31.515 1.00 50.41 287 ASP A N 1
ATOM 2320 C CA . ASP A 1 287 ? 18.376 7.713 -31.181 1.00 50.41 287 ASP A CA 1
ATOM 2321 C C . ASP A 1 287 ? 18.058 7.643 -29.670 1.00 50.41 287 ASP A C 1
ATOM 2323 O O . ASP A 1 287 ? 17.133 8.289 -29.185 1.00 50.41 287 ASP A O 1
ATOM 2327 N N . LEU A 1 288 ? 18.864 6.902 -28.891 1.00 48.41 288 LEU A N 1
ATOM 2328 C CA . LEU A 1 288 ? 18.914 7.007 -27.421 1.00 48.41 288 LEU A CA 1
ATOM 2329 C C . LEU A 1 288 ? 19.352 8.406 -26.951 1.00 48.41 288 LEU A C 1
ATOM 2331 O O . LEU A 1 288 ? 19.212 8.725 -25.770 1.00 48.41 288 LEU A O 1
ATOM 2335 N N . PHE A 1 289 ? 19.921 9.192 -27.870 1.00 48.47 289 PHE A N 1
ATOM 2336 C CA . PHE A 1 289 ? 20.481 10.517 -27.640 1.00 48.47 289 PHE A CA 1
ATOM 2337 C C . PHE A 1 289 ? 19.606 11.650 -28.189 1.00 48.47 289 PHE A C 1
ATOM 2339 O O . PHE A 1 289 ? 20.034 12.802 -28.139 1.00 48.47 289 PHE A O 1
ATOM 2346 N N . ASP A 1 290 ? 18.412 11.350 -28.712 1.00 47.59 290 ASP A N 1
ATOM 2347 C CA . ASP A 1 290 ? 17.543 12.361 -29.317 1.00 47.59 290 ASP A CA 1
ATOM 2348 C C . ASP A 1 290 ? 16.664 13.086 -28.289 1.00 47.59 290 ASP A C 1
ATOM 2350 O O . ASP A 1 290 ? 16.101 12.482 -27.376 1.00 47.59 290 ASP A O 1
ATOM 2354 N N . ASP A 1 291 ? 16.532 14.405 -28.471 1.00 46.03 291 ASP A N 1
ATOM 2355 C CA . ASP A 1 291 ? 15.920 15.320 -27.499 1.00 46.03 291 ASP A CA 1
ATOM 2356 C C . ASP A 1 291 ? 14.390 15.231 -27.361 1.00 46.03 291 ASP A C 1
ATOM 2358 O O . ASP A 1 291 ? 13.802 15.835 -26.458 1.00 46.03 291 ASP A O 1
ATOM 2362 N N . TYR A 1 292 ? 13.730 14.491 -28.251 1.00 51.31 292 TYR A N 1
ATOM 2363 C CA . TYR A 1 292 ? 12.294 14.616 -28.483 1.00 51.31 292 TYR A CA 1
ATOM 2364 C C . TYR A 1 292 ? 11.655 13.280 -28.819 1.00 51.31 292 TYR A C 1
ATOM 2366 O O . TYR A 1 292 ? 12.204 12.483 -29.578 1.00 51.31 292 TYR A O 1
ATOM 2374 N N . TRP A 1 293 ? 10.460 13.046 -28.272 1.00 53.12 293 TRP A N 1
ATOM 2375 C CA . TRP A 1 293 ? 9.896 11.713 -28.286 1.00 53.12 293 TRP A CA 1
ATOM 2376 C C . TRP A 1 293 ? 8.361 11.665 -28.426 1.00 53.12 293 TRP A C 1
ATOM 2378 O O . TRP A 1 293 ? 7.628 12.200 -27.594 1.00 53.12 293 TRP A O 1
ATOM 2388 N N . PRO A 1 294 ? 7.824 10.968 -29.441 1.00 50.62 294 PRO A N 1
ATOM 2389 C CA . PRO A 1 294 ? 8.355 10.855 -30.787 1.00 50.62 294 PRO A CA 1
ATOM 2390 C C . PRO A 1 294 ? 7.915 12.080 -31.606 1.00 50.62 294 PRO A C 1
ATOM 2392 O O . PRO A 1 294 ? 6.724 12.406 -31.680 1.00 50.62 294 PRO A O 1
ATOM 2395 N N . ASP A 1 295 ? 8.843 12.652 -32.370 1.00 37.78 295 ASP A N 1
ATOM 2396 C CA . ASP A 1 295 ? 8.484 12.852 -33.767 1.00 37.78 295 ASP A CA 1
ATOM 2397 C C . ASP A 1 295 ? 8.058 11.466 -34.264 1.00 37.78 295 ASP A C 1
ATOM 2399 O O . ASP A 1 295 ? 8.869 10.550 -34.414 1.00 37.78 295 ASP A O 1
ATOM 2403 N N . ILE A 1 296 ? 6.756 11.281 -34.509 1.00 42.22 296 ILE A N 1
ATOM 2404 C CA . ILE A 1 296 ? 6.387 10.391 -35.607 1.00 42.22 296 ILE A CA 1
ATOM 2405 C C . ILE A 1 296 ? 7.276 10.874 -36.743 1.00 42.22 296 ILE A C 1
ATOM 2407 O O . ILE A 1 296 ? 7.202 12.074 -37.026 1.00 42.22 296 ILE A O 1
ATOM 2411 N N . PRO A 1 297 ? 8.142 10.022 -37.316 1.00 35.25 297 PRO A N 1
ATOM 2412 C CA . PRO A 1 297 ? 9.132 10.487 -38.264 1.00 35.25 297 PRO A CA 1
ATOM 2413 C C . PRO A 1 297 ? 8.449 11.421 -39.259 1.00 35.25 297 PRO A C 1
ATOM 2415 O O . PRO A 1 297 ? 7.314 11.172 -39.678 1.00 35.25 297 PRO A O 1
ATOM 2418 N N . PHE A 1 298 ? 9.112 12.515 -39.636 1.00 39.50 298 PHE A N 1
ATOM 2419 C CA . PHE A 1 298 ? 8.624 13.431 -40.673 1.00 39.50 298 PHE A CA 1
ATOM 2420 C C . PHE A 1 298 ? 8.174 12.681 -41.958 1.00 39.50 298 PHE A C 1
ATOM 2422 O O . PHE A 1 298 ? 7.438 13.229 -42.781 1.00 39.50 298 PHE A O 1
ATOM 2429 N N . SER A 1 299 ? 8.534 11.397 -42.116 1.00 42.50 299 SER A N 1
ATOM 2430 C CA . SER A 1 299 ? 7.796 10.420 -42.919 1.00 42.50 299 SER A CA 1
ATOM 2431 C C . SER A 1 299 ? 6.562 9.854 -42.190 1.00 42.50 299 SER A C 1
ATOM 2433 O O . SER A 1 299 ? 6.704 8.976 -41.354 1.00 42.50 299 SER A O 1
ATOM 2435 N N . GLN A 1 300 ? 5.371 10.330 -42.566 1.00 41.50 300 GLN A N 1
ATOM 2436 C CA . GLN A 1 300 ? 3.978 9.816 -42.472 1.00 41.50 300 GLN A CA 1
ATOM 2437 C C . GLN A 1 300 ? 3.585 8.475 -41.779 1.00 41.50 300 GLN A C 1
ATOM 2439 O O . GLN A 1 300 ? 2.389 8.215 -41.658 1.00 41.50 300 GLN A O 1
ATOM 2444 N N . THR A 1 301 ? 4.478 7.614 -41.314 1.00 46.06 301 THR A N 1
ATOM 2445 C CA . THR A 1 301 ? 4.190 6.351 -40.638 1.00 46.06 301 THR A CA 1
ATOM 2446 C C . THR A 1 301 ? 4.288 6.535 -39.127 1.00 46.06 301 THR A C 1
ATOM 2448 O O . THR A 1 301 ? 5.379 6.533 -38.561 1.00 46.06 301 THR A O 1
ATOM 2451 N N . SER A 1 302 ? 3.142 6.682 -38.458 1.00 51.88 302 SER A N 1
ATOM 2452 C CA . SER A 1 302 ? 3.041 6.393 -37.021 1.00 51.88 302 SER A CA 1
ATOM 2453 C C . SER A 1 302 ? 3.663 5.021 -36.743 1.00 51.88 302 SER A C 1
ATOM 2455 O O . SER A 1 302 ? 3.390 4.107 -37.531 1.00 51.88 302 SER A O 1
ATOM 2457 N N . PRO A 1 303 ? 4.462 4.839 -35.673 1.00 54.66 303 PRO A N 1
ATOM 2458 C CA . PRO A 1 303 ? 4.891 3.501 -35.289 1.00 54.66 303 PRO A CA 1
ATOM 2459 C C . PRO A 1 303 ? 3.640 2.632 -35.163 1.00 54.66 303 PRO A C 1
ATOM 2461 O O . PRO A 1 303 ? 2.673 3.021 -34.504 1.00 54.66 303 PRO A O 1
ATOM 2464 N N . ASN A 1 304 ? 3.617 1.505 -35.874 1.00 57.25 304 ASN A N 1
ATOM 2465 C CA . ASN A 1 304 ? 2.483 0.598 -35.806 1.00 57.25 304 ASN A CA 1
ATOM 2466 C C . ASN A 1 304 ? 2.455 0.026 -34.391 1.00 57.25 304 ASN A C 1
ATOM 2468 O O . ASN A 1 304 ? 3.346 -0.736 -34.010 1.00 57.25 304 ASN A O 1
ATOM 2472 N N . ILE A 1 305 ? 1.447 0.432 -33.619 1.00 65.50 305 ILE A N 1
ATOM 2473 C CA . ILE A 1 305 ? 1.138 -0.213 -32.354 1.00 65.50 305 ILE A CA 1
ATOM 2474 C C . ILE A 1 305 ? 0.587 -1.595 -32.687 1.00 65.50 305 ILE A C 1
ATOM 2476 O O . ILE A 1 305 ? -0.444 -1.728 -33.347 1.00 65.50 305 ILE A O 1
ATOM 2480 N N . SER A 1 306 ? 1.322 -2.630 -32.304 1.00 67.56 306 SER A N 1
ATOM 2481 C CA . SER A 1 306 ? 0.895 -4.007 -32.526 1.00 67.56 306 SER A CA 1
ATOM 2482 C C . SER A 1 306 ? -0.135 -4.457 -31.486 1.00 67.56 306 SER A C 1
ATOM 2484 O O . SER A 1 306 ? -0.888 -5.389 -31.747 1.00 67.56 306 SER A O 1
ATOM 2486 N N . GLY A 1 307 ? -0.233 -3.736 -30.364 1.00 76.69 307 GLY A N 1
ATOM 2487 C CA . GLY A 1 307 ? -1.346 -3.797 -29.418 1.00 76.69 307 GLY A CA 1
ATOM 2488 C C . GLY A 1 307 ? -1.091 -2.937 -28.178 1.00 76.69 307 GLY A C 1
ATOM 2489 O O . GLY A 1 307 ? 0.055 -2.785 -27.753 1.00 76.69 307 GLY A O 1
ATOM 2490 N N . VAL A 1 308 ? -2.155 -2.358 -27.618 1.00 84.88 308 VAL A N 1
ATOM 2491 C CA . VAL A 1 308 ? -2.138 -1.716 -26.290 1.00 84.88 308 VAL A CA 1
ATOM 2492 C C . VAL A 1 308 ? -2.142 -2.820 -25.232 1.00 84.88 308 VAL A C 1
ATOM 2494 O O . VAL A 1 308 ? -2.737 -3.872 -25.454 1.00 84.88 308 VAL A O 1
ATOM 2497 N N . VAL A 1 309 ? -1.460 -2.604 -24.110 1.00 91.31 309 VAL A N 1
ATOM 2498 C CA . VAL A 1 309 ? -1.521 -3.491 -22.943 1.00 91.31 309 VAL A CA 1
ATOM 2499 C C . VAL A 1 309 ? -2.572 -2.924 -21.997 1.00 91.31 309 VAL A C 1
ATOM 2501 O O . VAL A 1 309 ? -2.327 -1.940 -21.298 1.00 91.31 309 VAL A O 1
ATOM 2504 N N . ASP A 1 310 ? -3.770 -3.503 -22.028 1.00 89.88 310 ASP A N 1
ATOM 2505 C CA . ASP A 1 310 ? -4.933 -2.945 -21.337 1.00 89.88 310 ASP A CA 1
ATOM 2506 C C . ASP A 1 310 ? -4.685 -2.747 -19.835 1.00 89.88 310 ASP A C 1
ATOM 2508 O O . ASP A 1 310 ? -4.162 -3.605 -19.125 1.00 89.88 310 ASP A O 1
ATOM 2512 N N . GLY A 1 311 ? -5.056 -1.574 -19.333 1.00 91.06 311 GLY A N 1
ATOM 2513 C CA . GLY A 1 311 ? -4.879 -1.232 -17.927 1.00 91.06 311 GLY A CA 1
ATOM 2514 C C . GLY A 1 311 ? -3.439 -0.953 -17.490 1.00 91.06 311 GLY A C 1
ATOM 2515 O O . GLY A 1 311 ? -3.239 -0.666 -16.311 1.00 91.06 311 GLY A O 1
ATOM 2516 N N . PHE A 1 312 ? -2.455 -0.972 -18.397 1.00 94.12 312 PHE A N 1
ATOM 2517 C CA . PHE A 1 312 ? -1.100 -0.484 -18.134 1.00 94.12 312 PHE A CA 1
ATOM 2518 C C . PHE A 1 312 ? -0.861 0.888 -18.768 1.00 94.12 312 PHE A C 1
ATOM 2520 O O . PHE A 1 312 ? -1.183 1.141 -19.933 1.00 94.12 312 PHE A O 1
ATOM 2527 N N . LEU A 1 313 ? -0.269 1.778 -17.977 1.00 90.94 313 LEU A N 1
ATOM 2528 C CA . LEU A 1 313 ? 0.149 3.107 -18.393 1.00 90.94 313 LEU A CA 1
ATOM 2529 C C . LEU A 1 313 ? 1.663 3.255 -18.252 1.00 90.94 313 LEU A C 1
ATOM 2531 O O . LEU A 1 313 ? 2.279 2.806 -17.281 1.00 90.94 313 LEU A O 1
ATOM 2535 N N . SER A 1 314 ? 2.248 3.964 -19.208 1.00 85.62 314 SER A N 1
ATOM 2536 C CA . SER A 1 314 ? 3.610 4.467 -19.144 1.00 85.62 314 SER A CA 1
ATOM 2537 C C . SER A 1 314 ? 3.560 5.935 -18.751 1.00 85.62 314 SER A C 1
ATOM 2539 O O . SER A 1 314 ? 2.670 6.680 -19.168 1.00 85.62 314 SER A O 1
ATOM 2541 N N . GLY A 1 315 ? 4.533 6.360 -17.957 1.00 84.31 315 GLY A N 1
ATOM 2542 C CA . GLY A 1 315 ? 4.716 7.767 -17.647 1.00 84.31 315 GLY A CA 1
ATOM 2543 C C . GLY A 1 315 ? 6.181 8.127 -17.533 1.00 84.31 315 GLY A C 1
ATOM 2544 O O . GLY A 1 315 ? 7.053 7.352 -17.925 1.00 84.31 315 GLY A O 1
ATOM 2545 N N . CYS A 1 316 ? 6.452 9.291 -16.949 1.00 84.06 316 CYS A N 1
ATOM 2546 C CA . CYS A 1 316 ? 7.819 9.762 -16.734 1.00 84.06 316 CYS A CA 1
ATOM 2547 C C . CYS A 1 316 ? 8.671 8.758 -15.962 1.00 84.06 316 CYS A C 1
ATOM 2549 O O . CYS A 1 316 ? 9.866 8.624 -16.205 1.00 84.06 316 CYS A O 1
ATOM 2551 N N . THR A 1 317 ? 8.063 8.002 -15.055 1.00 88.31 317 THR A N 1
ATOM 2552 C CA . THR A 1 317 ? 8.734 6.921 -14.346 1.00 88.31 317 THR A CA 1
ATOM 2553 C C . THR A 1 317 ? 7.877 5.656 -14.377 1.00 88.31 317 THR A C 1
ATOM 2555 O O . THR A 1 317 ? 6.647 5.748 -14.454 1.00 88.31 317 THR A O 1
ATOM 2558 N N . PRO A 1 318 ? 8.483 4.458 -14.256 1.00 90.50 318 PRO A N 1
ATOM 2559 C CA . PRO A 1 318 ? 7.726 3.224 -14.047 1.00 90.50 318 PRO A CA 1
ATOM 2560 C C . PRO A 1 318 ? 6.802 3.305 -12.825 1.00 90.50 318 PRO A C 1
ATOM 2562 O O . PRO A 1 318 ? 5.708 2.752 -12.851 1.00 90.50 318 PRO A O 1
ATOM 2565 N N . PHE A 1 319 ? 7.224 4.035 -11.786 1.00 91.12 319 PHE A N 1
ATOM 2566 C CA . PHE A 1 319 ? 6.447 4.296 -10.575 1.00 91.12 319 PHE A CA 1
ATOM 2567 C C . PHE A 1 319 ? 5.158 5.063 -10.876 1.00 91.12 319 PHE A C 1
ATOM 2569 O O . PHE A 1 319 ? 4.076 4.625 -10.496 1.00 91.12 319 PHE A O 1
ATOM 2576 N N . ASP A 1 320 ? 5.264 6.164 -11.615 1.00 89.69 320 ASP A N 1
ATOM 2577 C CA . ASP A 1 320 ? 4.120 6.980 -12.013 1.00 89.69 320 ASP A CA 1
ATOM 2578 C C . ASP A 1 320 ? 3.152 6.219 -12.922 1.00 89.69 320 ASP A C 1
ATOM 2580 O O . ASP A 1 320 ? 1.938 6.293 -12.736 1.00 89.69 320 ASP A O 1
ATOM 2584 N N . GLY A 1 321 ? 3.696 5.459 -13.879 1.00 91.19 321 GLY A N 1
ATOM 2585 C CA . GLY A 1 321 ? 2.900 4.602 -14.752 1.00 91.19 321 GLY A CA 1
ATOM 2586 C C . GLY A 1 321 ? 2.138 3.538 -13.963 1.00 91.19 321 GLY A C 1
ATOM 2587 O O . GLY A 1 321 ? 0.932 3.380 -14.147 1.00 91.19 321 GLY A O 1
ATOM 2588 N N . LEU A 1 322 ? 2.808 2.860 -13.026 1.00 94.44 322 LEU A N 1
ATOM 2589 C CA . LEU A 1 322 ? 2.195 1.824 -12.194 1.00 94.44 322 LEU A CA 1
ATOM 2590 C C . LEU A 1 322 ? 1.090 2.384 -11.292 1.00 94.44 322 LEU A C 1
ATOM 2592 O O . LEU A 1 322 ? 0.013 1.803 -11.237 1.00 94.44 322 LEU A O 1
ATOM 2596 N N . LEU A 1 323 ? 1.326 3.515 -10.617 1.00 93.00 323 LEU A N 1
ATOM 2597 C CA . LEU A 1 323 ? 0.329 4.123 -9.726 1.00 93.00 323 LEU A CA 1
ATOM 2598 C C . LEU A 1 323 ? -0.966 4.516 -10.445 1.00 93.00 323 LEU A C 1
ATOM 2600 O O . LEU A 1 323 ? -2.026 4.533 -9.824 1.00 93.00 323 LEU A O 1
ATOM 2604 N N . ALA A 1 324 ? -0.880 4.860 -11.730 1.00 93.00 324 ALA A N 1
ATOM 2605 C CA . ALA A 1 324 ? -2.037 5.223 -12.539 1.00 93.00 324 ALA A CA 1
ATOM 2606 C C . ALA A 1 324 ? -2.664 4.033 -13.293 1.00 93.00 324 ALA A C 1
ATOM 2608 O O . ALA A 1 324 ? -3.731 4.187 -13.887 1.00 93.00 324 ALA A O 1
ATOM 2609 N N . SER A 1 325 ? -2.008 2.871 -13.296 1.00 95.12 325 SER A N 1
ATOM 2610 C CA . SER A 1 325 ? -2.459 1.666 -13.996 1.00 95.12 325 SER A CA 1
ATOM 2611 C C . SER A 1 325 ? -3.588 0.961 -13.237 1.00 95.12 325 SER A C 1
ATOM 2613 O O . SER A 1 325 ? -3.595 0.922 -12.009 1.00 95.12 325 SER A O 1
ATOM 2615 N N . THR A 1 326 ? -4.534 0.370 -13.968 1.00 95.12 326 THR A N 1
ATOM 2616 C CA . THR A 1 326 ? -5.614 -0.467 -13.408 1.00 95.12 326 THR A CA 1
ATOM 2617 C C . THR A 1 326 ? -5.236 -1.945 -13.342 1.00 95.12 326 THR A C 1
ATOM 2619 O O . THR A 1 326 ? -5.829 -2.685 -12.565 1.00 95.12 326 THR A O 1
ATOM 2622 N N . LEU A 1 327 ? -4.218 -2.360 -14.110 1.00 95.38 327 LEU A N 1
ATOM 2623 C CA . LEU A 1 327 ? -3.701 -3.732 -14.197 1.00 95.38 327 LEU A CA 1
ATOM 2624 C C . LEU A 1 327 ? -4.684 -4.747 -14.810 1.00 95.38 327 LEU A C 1
ATOM 2626 O O . LEU A 1 327 ? -4.498 -5.953 -14.661 1.00 95.38 327 LEU A O 1
ATOM 2630 N N . ASP A 1 328 ? -5.693 -4.275 -15.549 1.00 94.06 328 ASP A N 1
ATOM 2631 C CA . ASP A 1 328 ? -6.756 -5.110 -16.130 1.00 94.06 328 ASP A CA 1
ATOM 2632 C C . ASP A 1 328 ? -6.228 -6.249 -17.023 1.00 94.06 328 ASP A C 1
ATOM 2634 O O . ASP A 1 328 ? -6.784 -7.349 -17.013 1.00 94.06 328 ASP A O 1
ATOM 2638 N N . CYS A 1 329 ? -5.119 -6.032 -17.743 1.00 93.94 329 CYS A N 1
ATOM 2639 C CA . CYS A 1 329 ? -4.452 -7.060 -18.551 1.00 93.94 329 CYS A CA 1
ATOM 2640 C C . CYS A 1 329 ? -4.161 -8.353 -17.773 1.00 93.94 329 CYS A C 1
ATOM 2642 O O . CYS A 1 329 ? -4.244 -9.443 -18.335 1.00 93.94 329 CYS A O 1
ATOM 2644 N N . LEU A 1 330 ? -3.870 -8.258 -16.473 1.00 94.00 330 LEU A N 1
ATOM 2645 C CA . LEU A 1 330 ? -3.522 -9.408 -15.632 1.00 94.00 330 LEU A CA 1
ATOM 2646 C C . LEU A 1 330 ? -4.691 -10.362 -15.370 1.00 94.00 330 LEU A C 1
ATOM 2648 O O . LEU A 1 330 ? -4.484 -11.474 -14.889 1.00 94.00 330 LEU A O 1
ATOM 2652 N N . TYR A 1 331 ? -5.908 -9.932 -15.699 1.00 93.00 331 TYR A N 1
ATOM 2653 C CA . TYR A 1 331 ? -7.138 -10.703 -15.552 1.00 93.00 331 TYR A CA 1
ATOM 2654 C C . TYR A 1 331 ? -7.729 -11.127 -16.906 1.00 93.00 331 TYR A C 1
ATOM 2656 O O . TYR A 1 331 ? -8.859 -11.613 -16.955 1.00 93.00 331 TYR A O 1
ATOM 2664 N N . SER A 1 332 ? -6.990 -10.934 -18.005 1.00 93.50 332 SER A N 1
ATOM 2665 C CA . SER A 1 332 ? -7.426 -11.239 -19.369 1.00 93.50 332 SER A CA 1
ATOM 2666 C C . SER A 1 332 ? -6.482 -12.236 -20.033 1.00 93.50 332 SER A C 1
ATOM 2668 O O . SER A 1 332 ? -5.341 -11.894 -20.345 1.00 93.50 332 SER A O 1
ATOM 2670 N N . ASP A 1 333 ? -6.977 -13.443 -20.322 1.00 90.75 333 ASP A N 1
ATOM 2671 C CA . ASP A 1 333 ? -6.203 -14.493 -21.004 1.00 90.75 333 ASP A CA 1
ATOM 2672 C C . ASP A 1 333 ? -5.615 -13.990 -22.331 1.00 90.75 333 ASP A C 1
ATOM 2674 O O . ASP A 1 333 ? -4.440 -14.202 -22.614 1.00 90.75 333 ASP A O 1
ATOM 2678 N N . GLN A 1 334 ? -6.398 -13.225 -23.100 1.00 91.12 334 GLN A N 1
ATOM 2679 C CA . GLN A 1 334 ? -5.951 -12.631 -24.361 1.00 91.12 334 GLN A CA 1
ATOM 2680 C C . GLN A 1 334 ? -4.769 -11.672 -24.160 1.00 91.12 334 GLN A C 1
ATOM 2682 O O . GLN A 1 334 ? -3.852 -11.635 -24.979 1.00 91.12 334 GLN A O 1
ATOM 2687 N N . CYS A 1 335 ? -4.784 -10.882 -23.083 1.00 91.88 335 CYS A N 1
ATOM 2688 C CA . CYS A 1 335 ? -3.690 -9.958 -22.814 1.00 91.88 335 CYS A CA 1
ATOM 2689 C C . CYS A 1 335 ? -2.445 -10.699 -22.313 1.00 91.88 335 CYS A C 1
ATOM 2691 O O . CYS A 1 335 ? -1.334 -10.376 -22.725 1.00 91.88 335 CYS A O 1
ATOM 2693 N N . LEU A 1 336 ? -2.617 -11.739 -21.492 1.00 92.06 336 LEU A N 1
ATOM 2694 C CA . LEU A 1 336 ? -1.512 -12.589 -21.047 1.00 92.06 336 LEU A CA 1
ATOM 2695 C C . LEU A 1 336 ? -0.845 -13.327 -22.217 1.00 92.06 336 LEU A C 1
ATOM 2697 O O . LEU A 1 336 ? 0.383 -13.355 -22.283 1.00 92.06 336 LEU A O 1
ATOM 2701 N N . GLU A 1 337 ? -1.620 -13.857 -23.168 1.00 90.75 337 GLU A N 1
ATOM 2702 C CA . GLU A 1 337 ? -1.093 -14.440 -24.412 1.00 90.75 337 GLU A CA 1
ATOM 2703 C C . GLU A 1 337 ? -0.271 -13.413 -25.201 1.00 90.75 337 GLU A C 1
ATOM 2705 O O . GLU A 1 337 ? 0.849 -13.699 -25.626 1.00 90.75 337 GLU A O 1
ATOM 2710 N N . GLN A 1 338 ? -0.769 -12.179 -25.306 1.00 90.44 338 GLN A N 1
ATOM 2711 C CA . GLN A 1 338 ? -0.028 -11.093 -25.937 1.00 90.44 338 GLN A CA 1
ATOM 2712 C C . GLN A 1 338 ? 1.288 -10.797 -25.200 1.00 90.44 338 GLN A C 1
ATOM 2714 O O . GLN A 1 338 ? 2.303 -10.571 -25.851 1.00 90.44 338 GLN A O 1
ATOM 2719 N N . LEU A 1 339 ? 1.328 -10.824 -23.862 1.00 92.81 339 LEU A N 1
ATOM 2720 C CA . LEU A 1 339 ? 2.589 -10.659 -23.127 1.00 92.81 339 LEU A CA 1
ATOM 2721 C C . LEU A 1 339 ? 3.590 -11.769 -23.472 1.00 92.81 339 LEU A C 1
ATOM 2723 O O . LEU A 1 339 ? 4.770 -11.485 -23.672 1.00 92.81 339 LEU A O 1
ATOM 2727 N N . VAL A 1 340 ? 3.132 -13.015 -23.589 1.00 92.19 340 VAL A N 1
ATOM 2728 C CA . VAL A 1 340 ? 3.986 -14.157 -23.945 1.00 92.19 340 VAL A CA 1
ATOM 2729 C C . VAL A 1 340 ? 4.629 -13.982 -25.328 1.00 92.19 340 VAL A C 1
ATOM 2731 O O . VAL A 1 340 ? 5.807 -14.309 -25.491 1.00 92.19 340 VAL A O 1
ATOM 2734 N N . ASP A 1 341 ? 3.914 -13.396 -26.292 1.00 90.00 341 ASP A N 1
ATOM 2735 C CA . ASP A 1 341 ? 4.448 -13.120 -27.634 1.00 90.00 341 ASP A CA 1
ATOM 2736 C C . ASP A 1 341 ? 5.628 -12.130 -27.619 1.00 90.00 341 ASP A C 1
ATOM 2738 O O . ASP A 1 341 ? 6.568 -12.262 -28.410 1.00 90.00 341 ASP A O 1
ATOM 2742 N N . TYR A 1 342 ? 5.606 -11.140 -26.718 1.00 90.88 342 TYR A N 1
ATOM 2743 C CA . TYR A 1 342 ? 6.645 -10.101 -26.628 1.00 90.88 342 TYR A CA 1
ATOM 2744 C C . TYR A 1 342 ? 7.717 -10.371 -25.569 1.00 90.88 342 TYR A C 1
ATOM 2746 O O . TYR A 1 342 ? 8.795 -9.773 -25.638 1.00 90.88 342 TYR A O 1
ATOM 2754 N N . PHE A 1 343 ? 7.463 -11.289 -24.635 1.00 92.38 343 PHE A N 1
ATOM 2755 C CA . PHE A 1 343 ? 8.412 -11.745 -23.621 1.00 92.38 343 PHE A CA 1
ATOM 2756 C C . PHE A 1 343 ? 8.557 -13.272 -23.694 1.00 92.38 343 PHE A C 1
ATOM 2758 O O . PHE A 1 343 ? 7.941 -13.998 -22.911 1.00 92.38 343 PHE A O 1
ATOM 2765 N N . PRO A 1 344 ? 9.416 -13.794 -24.591 1.00 86.06 344 PRO A N 1
ATOM 2766 C CA . PRO A 1 344 ? 9.526 -15.233 -24.837 1.00 86.06 344 PRO A CA 1
ATOM 2767 C C . PRO A 1 344 ? 9.855 -16.062 -23.589 1.00 86.06 344 PRO A C 1
ATOM 2769 O O . PRO A 1 344 ? 9.435 -17.216 -23.495 1.00 86.06 344 PRO A O 1
ATOM 2772 N N . ASN A 1 345 ? 10.562 -15.470 -22.620 1.00 91.00 345 ASN A N 1
ATOM 2773 C CA . ASN A 1 345 ? 10.927 -16.106 -21.352 1.00 91.00 345 ASN A CA 1
ATOM 2774 C C . ASN A 1 345 ? 9.713 -16.373 -20.438 1.00 91.00 345 ASN A C 1
ATOM 2776 O O . ASN A 1 345 ? 9.833 -17.126 -19.473 1.00 91.00 345 ASN A O 1
ATOM 2780 N N . LEU A 1 346 ? 8.540 -15.780 -20.705 1.00 90.44 346 LEU A N 1
ATOM 2781 C CA . LEU A 1 346 ? 7.307 -16.084 -19.968 1.00 90.44 346 LEU A CA 1
ATOM 2782 C C . LEU A 1 346 ? 6.772 -17.486 -20.274 1.00 90.44 346 LEU A C 1
ATOM 2784 O O . LEU A 1 346 ? 6.100 -18.070 -19.426 1.00 90.44 346 LEU A O 1
ATOM 2788 N N . ASN A 1 347 ? 7.115 -18.071 -21.427 1.00 83.44 347 ASN A N 1
ATOM 2789 C CA . ASN A 1 347 ? 6.727 -19.448 -21.753 1.00 83.44 347 ASN A CA 1
ATOM 2790 C C . ASN A 1 347 ? 7.214 -20.453 -20.699 1.00 83.44 347 ASN A C 1
ATOM 2792 O O . ASN A 1 347 ? 6.540 -21.439 -20.425 1.00 83.44 347 ASN A O 1
ATOM 2796 N N . GLU A 1 348 ? 8.360 -20.200 -20.067 1.00 78.12 348 GLU A N 1
ATOM 2797 C CA . GLU A 1 348 ? 8.914 -21.078 -19.029 1.00 78.12 348 GLU A CA 1
ATOM 2798 C C . GLU A 1 348 ? 8.173 -20.971 -17.687 1.00 78.12 348 GLU A C 1
ATOM 2800 O O . GLU A 1 348 ? 8.351 -21.816 -16.813 1.00 78.12 348 GLU A O 1
ATOM 2805 N N . VAL A 1 349 ? 7.345 -19.937 -17.519 1.00 77.44 349 VAL A N 1
ATOM 2806 C CA . VAL A 1 349 ? 6.635 -19.606 -16.276 1.00 77.44 349 VAL A CA 1
ATOM 2807 C C . VAL A 1 349 ? 5.157 -19.968 -16.370 1.00 77.44 349 VAL A C 1
ATOM 2809 O O . VAL A 1 349 ? 4.591 -20.476 -15.412 1.00 77.44 349 VAL A O 1
ATOM 2812 N N . CYS A 1 350 ? 4.536 -19.752 -17.533 1.00 65.75 350 CYS A N 1
ATOM 2813 C CA . CYS A 1 350 ? 3.113 -20.023 -17.753 1.00 65.75 350 CYS A CA 1
ATOM 2814 C C . CYS A 1 350 ? 2.796 -21.505 -18.050 1.00 65.75 350 CYS A C 1
ATOM 2816 O O . CYS A 1 350 ? 1.626 -21.877 -18.081 1.00 65.75 350 CYS A O 1
ATOM 2818 N N . ILE A 1 351 ? 3.811 -22.346 -18.302 1.00 51.62 351 ILE A N 1
ATOM 2819 C CA . ILE A 1 351 ? 3.660 -23.789 -18.595 1.00 51.62 351 ILE A CA 1
ATOM 2820 C C . ILE A 1 351 ? 3.799 -24.664 -17.324 1.00 51.62 351 ILE A C 1
ATOM 2822 O O . ILE A 1 351 ? 3.522 -25.866 -17.367 1.00 51.62 351 ILE A O 1
ATOM 2826 N N . SER A 1 352 ? 4.187 -24.081 -16.185 1.00 39.50 352 SER A N 1
ATOM 2827 C CA . SER A 1 352 ? 4.237 -24.738 -14.864 1.00 39.50 352 SER A CA 1
ATOM 2828 C C . SER A 1 352 ? 3.070 -24.325 -13.986 1.00 39.50 352 SER A C 1
ATOM 2830 O O . SER A 1 352 ? 2.563 -25.198 -13.246 1.00 39.50 352 SER A O 1
#

Secondary structure (DSSP, 8-state):
--HHHHHHHHHHHHHH--S-PPPS-S-----HHHHHHHHHHHHHHHHHHHHHHHHHHHHHHS-PPPP----SS--HHHHHHHHHHHGGG---B-S-SEEEGGGT--------GGGGSGGGSHHHHHHT--TTGGGS-TTBHHHHHHHHHHHHHHHHHHHHHHHHHHHHHHHT-EEE-SBPPPHHHHHHHHHHHHHHHHHHHHHHHHHHHHHHHHHHHHTT---TT-SSEEEEEEEEETTEEEEEEEE-EEE----SSS-----EEETTT----EEEEEES-PPPTTGGG-SSBT---SSS----EEEEEEEEEE-SSHHHHHHH---GGGG-HHHHHHHHHH-GGGHHHHT-

pLDDT: mean 80.48, std 14.8, range [35.25, 97.38]

Foldseek 3Di:
DPVVVVVVVVVVCLQPDFPPDDDDDDPDPDDVVVVVVRNVVRVVVVVVVVVVVVVVVCVVVPPDDDDDDDDPDDDLVNVVVCCVVPPPNDFAFDPDQKDFCLVPDDDDDDADVCLVDCLLPPLNLVLLDDPPLLLDALLACSLQVSVLSPVVNVCSVCVVVLVVVLVVVNRRDIRGHRTDDRPVVVVVVSVVVVVVSVVVSVVVVVVVLVVVLCCCLVVVPQDPSNLQKFWAWDDPDPPDIDTDIATEWDFDDDDDDPDCPTPIDTSNPDWDKDFRFHFPDRHDPNCSRPRYHDPPDPPPDDGDGPDTLAQFIRTSHSSSRSVNGPNVLVVDPVSVVVSCVVRVSCVVVVVD

Sequence (352 aa):
MNIKVLIRWLYEKILTYNLFIPEDNEEVNHTPVTIQHQRYATRLYILLLILSVYVIFFTVFVDPQTETVTISDITPSLFDQLRHDHGETLSCPCSTTIISYENFVLNTLSTDPICSSIFVSKQWIQSLYIPFASSFLVMDFRTTAYSQFELLAAFCSFSQEFVSQVLTDIDQQQLLTIELLVEDEVRSQVIENIKLIRASTYVQISSSLNFMQIITQSSSLISALNTNAHLSITEEDNETFYLAISPTIYYRKNMPLFVFDTDIYSCNLVNSLVPSGFYSIPYGFGDLFDDYWPDIPFSQTSPNISGVVDGFLSGCTPFDGLLASTLDCLYSDQCLEQLVDYFPNLNEVCIS

Organism: NCBI:txid433720

Radius of gyration: 46.36 Å; chains: 1; bounding box: 99×81×132 Å